Protein AF-A0A099TXQ4-F1 (afdb_monomer)

Sequence (194 aa):
MLIFSNLGICKYFVEITHYEDSKSIMADSYALICIDNCEKLESYFLLGLELKKQEIEYAVLLGREANFAINEFNSTSKYPHYTHKNYPSVQNLPTNQMSYLPLNLIILLFSQLGASFCLIDKRNFSLLPFAQSLVNHYLLDIKILALVESYKDIQNCGFWRPIVSDFCQDLQHVVIGIDGIVEKNLLKYKNPCS

Structure (mmCIF, N/CA/C/O backbone):
data_AF-A0A099TXQ4-F1
#
_entry.id   AF-A0A099TXQ4-F1
#
loop_
_atom_site.group_PDB
_atom_site.id
_atom_site.type_symbol
_atom_site.label_atom_id
_atom_site.label_alt_id
_atom_site.label_comp_id
_atom_site.label_asym_id
_atom_site.label_entity_id
_atom_site.label_seq_id
_atom_site.pdbx_PDB_ins_code
_atom_site.Cartn_x
_atom_site.Cartn_y
_atom_site.Cartn_z
_atom_site.occupancy
_atom_site.B_iso_or_equiv
_atom_site.auth_seq_id
_atom_site.auth_comp_id
_atom_site.auth_asym_id
_atom_site.auth_atom_id
_atom_site.pdbx_PDB_model_num
ATOM 1 N N . MET A 1 1 ? -0.991 -13.402 -15.483 1.00 24.41 1 MET A N 1
ATOM 2 C CA . MET A 1 1 ? -2.415 -13.784 -15.385 1.00 24.41 1 MET A CA 1
ATOM 3 C C . MET A 1 1 ? -3.133 -12.623 -14.720 1.00 24.41 1 MET A C 1
ATOM 5 O O . MET A 1 1 ? -2.840 -12.352 -13.569 1.00 24.41 1 MET A O 1
ATOM 9 N N . LEU A 1 2 ? -3.956 -11.876 -15.460 1.00 22.59 2 LEU A N 1
ATOM 10 C CA . LEU A 1 2 ? -4.740 -10.759 -14.920 1.00 22.59 2 LEU A CA 1
ATOM 11 C C . LEU A 1 2 ? -6.078 -11.320 -14.441 1.00 22.59 2 LEU A C 1
ATOM 13 O O . LEU A 1 2 ? -6.910 -11.700 -15.262 1.00 22.59 2 LEU A O 1
ATOM 17 N N . ILE A 1 3 ? -6.257 -11.430 -13.127 1.00 24.94 3 ILE A N 1
ATOM 18 C CA . ILE A 1 3 ? -7.535 -11.827 -12.536 1.00 24.94 3 ILE A CA 1
ATOM 19 C C . ILE A 1 3 ? -8.320 -10.549 -12.256 1.00 24.94 3 ILE A C 1
ATOM 21 O O . ILE A 1 3 ? -8.010 -9.815 -11.322 1.00 24.94 3 ILE A O 1
ATOM 25 N N . PHE A 1 4 ? -9.345 -10.290 -13.064 1.00 29.53 4 PHE A N 1
ATOM 26 C CA . PHE A 1 4 ? -10.410 -9.368 -12.686 1.00 29.53 4 PHE A CA 1
ATOM 27 C C . PHE A 1 4 ? -11.363 -10.123 -11.762 1.00 29.53 4 PHE A C 1
ATOM 29 O O . PHE A 1 4 ? -12.092 -11.007 -12.205 1.00 29.53 4 PHE A O 1
ATOM 36 N N . SER A 1 5 ? -11.347 -9.792 -10.476 1.00 27.20 5 SER A N 1
ATOM 37 C CA . SER A 1 5 ? -12.396 -10.198 -9.544 1.00 27.20 5 SER A CA 1
ATOM 38 C C . SER A 1 5 ? -13.227 -8.969 -9.212 1.00 27.20 5 SER A C 1
ATOM 40 O O . SER A 1 5 ? -12.807 -8.132 -8.419 1.00 27.20 5 SER A O 1
ATOM 42 N N . ASN A 1 6 ? -14.417 -8.872 -9.793 1.00 37.31 6 ASN A N 1
ATOM 43 C CA . ASN A 1 6 ? -15.496 -8.091 -9.209 1.00 37.31 6 ASN A CA 1
ATOM 44 C C . ASN A 1 6 ? -16.770 -8.925 -9.296 1.00 37.31 6 ASN A C 1
ATOM 46 O O . ASN A 1 6 ? -17.023 -9.479 -10.360 1.00 37.31 6 ASN A O 1
ATOM 50 N N . LEU A 1 7 ? -17.516 -9.017 -8.191 1.00 33.84 7 LEU A N 1
ATOM 51 C CA . LEU A 1 7 ? -18.954 -9.305 -8.110 1.00 33.84 7 LEU A CA 1
ATOM 52 C C . LEU A 1 7 ? -19.346 -9.318 -6.619 1.00 33.84 7 LEU A C 1
ATOM 54 O O . LEU A 1 7 ? -19.391 -10.369 -5.985 1.00 33.84 7 LEU A O 1
ATOM 58 N N . GLY A 1 8 ? -19.607 -8.141 -6.040 1.00 40.50 8 GLY A N 1
ATOM 59 C CA . GLY A 1 8 ? -20.426 -8.062 -4.822 1.00 40.50 8 GLY A CA 1
ATOM 60 C C . GLY A 1 8 ? -20.219 -6.835 -3.940 1.00 40.50 8 GLY A C 1
ATOM 61 O O . GLY A 1 8 ? -21.197 -6.254 -3.487 1.00 40.50 8 GLY A O 1
ATOM 62 N N . ILE A 1 9 ? -18.974 -6.420 -3.704 1.00 51.66 9 ILE A N 1
ATOM 63 C CA . ILE A 1 9 ? -18.650 -5.291 -2.822 1.00 51.66 9 ILE A CA 1
ATOM 64 C C . ILE A 1 9 ? -17.435 -4.586 -3.424 1.00 51.66 9 ILE A C 1
ATOM 66 O O . ILE A 1 9 ? -16.319 -5.098 -3.334 1.00 51.66 9 ILE A O 1
ATOM 70 N N . CYS A 1 10 ? -17.634 -3.444 -4.086 1.00 63.34 10 CYS A N 1
ATOM 71 C CA . CYS A 1 10 ? -16.512 -2.596 -4.484 1.00 63.34 10 CYS A CA 1
ATOM 72 C C . CYS A 1 10 ? -15.883 -2.059 -3.199 1.00 63.34 10 CYS A C 1
ATOM 74 O O . CYS A 1 10 ? -16.355 -1.051 -2.678 1.00 63.34 10 CYS A O 1
ATOM 76 N N . LYS A 1 11 ? -14.875 -2.751 -2.654 1.00 70.38 11 LYS A N 1
ATOM 77 C CA . LYS A 1 11 ? -14.166 -2.221 -1.497 1.00 70.38 11 LYS A CA 1
ATOM 78 C C . LYS A 1 11 ? -13.468 -0.926 -1.906 1.00 70.38 11 LYS A C 1
ATOM 80 O O . LYS A 1 11 ? -12.760 -0.893 -2.913 1.00 70.38 11 LYS A O 1
ATOM 85 N N . TYR A 1 12 ? -13.704 0.138 -1.148 1.00 81.75 12 TYR A N 1
ATOM 86 C CA . TYR A 1 12 ? -13.069 1.437 -1.367 1.00 81.75 12 TYR A CA 1
ATOM 87 C C . TYR A 1 12 ? -11.858 1.589 -0.453 1.00 81.75 12 TYR A C 1
ATOM 89 O O . TYR A 1 12 ? -11.762 0.938 0.585 1.00 81.75 12 TYR A O 1
ATOM 97 N N . PHE A 1 13 ? -10.955 2.488 -0.819 1.00 84.69 13 PHE A N 1
ATOM 98 C CA . PHE A 1 13 ? -9.850 2.894 0.040 1.00 84.69 13 PHE A CA 1
ATOM 99 C C . PHE A 1 13 ? -10.150 4.291 0.569 1.00 84.69 13 PHE A C 1
ATOM 101 O O . PHE A 1 13 ? -10.355 5.208 -0.224 1.00 84.69 13 PHE A O 1
ATOM 108 N N . VAL A 1 14 ? -10.205 4.458 1.887 1.00 85.38 14 VAL A N 1
ATOM 109 C CA . VAL A 1 14 ? -10.507 5.743 2.528 1.00 85.38 14 VAL A CA 1
ATOM 110 C C . VAL A 1 14 ? -9.240 6.277 3.168 1.00 85.38 14 VAL A C 1
ATOM 112 O O . VAL A 1 14 ? -8.681 5.637 4.056 1.00 85.38 14 VAL A O 1
ATOM 115 N N . GLU A 1 15 ? -8.779 7.438 2.712 1.00 88.62 15 GLU A N 1
ATOM 116 C CA . GLU A 1 15 ? -7.583 8.059 3.272 1.00 88.62 15 GLU A CA 1
ATOM 117 C C . GLU A 1 15 ? -7.778 8.430 4.743 1.00 88.62 15 GLU A C 1
ATOM 119 O O . GLU A 1 15 ? -8.772 9.057 5.118 1.00 88.62 15 GLU A O 1
ATOM 124 N N . ILE A 1 16 ? -6.789 8.073 5.560 1.00 88.75 16 ILE A N 1
ATOM 125 C CA . ILE A 1 16 ? -6.717 8.453 6.965 1.00 88.75 16 ILE A CA 1
ATOM 126 C C . ILE A 1 16 ? -5.368 9.088 7.285 1.00 88.75 16 ILE A C 1
ATOM 128 O O . ILE A 1 16 ? -4.322 8.676 6.780 1.00 88.75 16 ILE A O 1
ATOM 132 N N . THR A 1 17 ? -5.392 10.080 8.169 1.00 84.81 17 THR A N 1
ATOM 133 C CA . THR A 1 1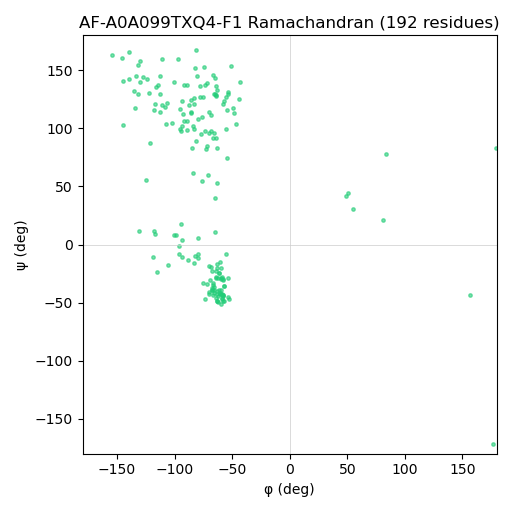7 ? -4.176 10.735 8.673 1.00 84.81 17 THR A CA 1
ATOM 134 C C . THR A 1 17 ? -3.988 10.493 10.163 1.00 84.81 17 THR A C 1
ATOM 136 O O . THR A 1 17 ? -2.865 10.545 10.665 1.00 84.81 17 THR A O 1
ATOM 139 N N . HIS A 1 18 ? -5.078 10.203 10.876 1.00 85.81 18 HIS A N 1
ATOM 140 C CA . HIS A 1 18 ? -5.083 9.875 12.292 1.00 85.81 18 HIS A CA 1
ATOM 141 C C . HIS A 1 18 ? -5.913 8.622 12.558 1.00 85.81 18 HIS A C 1
ATOM 143 O O . HIS A 1 18 ? -6.864 8.323 11.841 1.00 85.81 18 HIS A O 1
ATOM 149 N N . TYR A 1 19 ? -5.595 7.916 13.643 1.00 83.56 19 TYR A N 1
ATOM 150 C CA . TYR A 1 19 ? -6.346 6.726 14.046 1.00 83.56 19 TYR A CA 1
ATOM 151 C C . TYR A 1 19 ? -7.840 7.022 14.257 1.00 83.56 19 TYR A C 1
ATOM 153 O O . TYR A 1 19 ? -8.686 6.217 13.889 1.00 83.56 19 TYR A O 1
ATOM 161 N N . GLU A 1 20 ? -8.185 8.203 14.772 1.00 84.62 20 GLU A N 1
ATOM 162 C CA . GLU A 1 20 ? -9.576 8.624 14.984 1.00 84.62 20 GLU A CA 1
ATOM 163 C C . GLU A 1 20 ? -10.424 8.610 13.702 1.00 84.62 20 GLU A C 1
ATOM 165 O O . GLU A 1 20 ? -11.619 8.326 13.764 1.00 84.62 20 GLU A O 1
ATOM 170 N N . ASP A 1 21 ? -9.808 8.827 12.536 1.00 80.19 21 ASP A N 1
ATOM 171 C CA . ASP A 1 21 ? -10.501 8.777 11.245 1.00 80.19 21 ASP A CA 1
ATOM 172 C C . ASP A 1 21 ? -11.033 7.365 10.942 1.00 80.19 21 ASP A C 1
ATOM 174 O O . ASP A 1 21 ? -12.073 7.207 10.293 1.00 80.19 21 ASP A O 1
ATOM 178 N N . SER A 1 22 ? -10.366 6.333 11.476 1.00 79.44 22 SER A N 1
ATOM 179 C CA . SER A 1 22 ? -10.720 4.930 11.248 1.00 79.44 22 SER A CA 1
ATOM 180 C C . SER A 1 22 ? -12.057 4.522 11.868 1.00 79.44 22 SER A C 1
ATOM 182 O O . SER A 1 22 ? -12.718 3.621 11.361 1.00 79.44 22 SER A O 1
ATOM 184 N N . LYS A 1 23 ? -12.529 5.241 12.897 1.00 80.19 23 LYS A N 1
ATOM 185 C CA . LYS A 1 23 ? -13.817 4.965 13.561 1.00 80.19 23 LYS A CA 1
ATOM 186 C C . LYS A 1 23 ? -15.024 5.146 12.637 1.00 80.19 23 LYS A C 1
ATOM 188 O O . LYS A 1 23 ? -16.103 4.643 12.933 1.00 80.19 23 LYS A O 1
ATOM 193 N N . SER A 1 24 ? -14.849 5.889 11.545 1.00 74.12 24 SER A N 1
ATOM 194 C CA . SER A 1 24 ? -15.881 6.149 10.537 1.00 74.12 24 SER A CA 1
ATOM 195 C C . SER A 1 24 ? -15.819 5.206 9.329 1.00 74.12 24 SER A C 1
ATOM 197 O O . SER A 1 24 ? -16.649 5.317 8.425 1.00 74.12 24 SER A O 1
ATOM 199 N N . ILE A 1 25 ? -14.848 4.287 9.298 1.00 75.94 25 ILE A N 1
ATOM 200 C CA . ILE A 1 25 ? -14.642 3.372 8.176 1.00 75.94 25 ILE A CA 1
ATOM 201 C C . ILE A 1 25 ? -15.704 2.274 8.211 1.00 75.94 25 ILE A C 1
ATOM 203 O O . ILE A 1 25 ? -15.910 1.598 9.217 1.00 75.94 25 ILE A O 1
ATOM 207 N N . MET A 1 26 ? -16.394 2.107 7.085 1.00 74.00 26 MET A N 1
ATOM 208 C CA . MET A 1 26 ? -17.356 1.028 6.889 1.00 74.00 26 MET A CA 1
ATOM 209 C C . MET A 1 26 ? -16.639 -0.311 6.677 1.00 74.00 26 MET A C 1
ATOM 211 O O . MET A 1 26 ? -15.530 -0.355 6.153 1.00 74.00 26 MET A O 1
ATOM 215 N N . ALA A 1 27 ? -17.292 -1.419 7.036 1.00 72.44 27 ALA A N 1
ATOM 216 C CA . ALA A 1 27 ? -16.727 -2.772 6.929 1.00 72.44 27 ALA A CA 1
ATOM 217 C C . ALA A 1 27 ? -16.357 -3.197 5.488 1.00 72.44 27 ALA A C 1
ATOM 219 O O . ALA A 1 27 ? -15.645 -4.177 5.281 1.00 72.44 27 ALA A O 1
ATOM 220 N N . ASP A 1 28 ? -16.845 -2.474 4.483 1.00 77.62 28 ASP A N 1
ATOM 221 C CA . ASP A 1 28 ? -16.538 -2.659 3.068 1.00 77.62 28 ASP A CA 1
ATOM 222 C C . ASP A 1 28 ? -15.395 -1.757 2.573 1.00 77.62 28 ASP A C 1
ATOM 224 O O . ASP A 1 28 ? -15.256 -1.537 1.374 1.00 77.62 28 ASP A O 1
ATOM 228 N N . SER A 1 29 ? -14.580 -1.199 3.464 1.00 81.00 29 SER A N 1
ATOM 229 C CA . SER A 1 29 ? -13.541 -0.240 3.099 1.00 81.00 29 SER A CA 1
ATOM 230 C C . SER A 1 29 ? -12.209 -0.572 3.766 1.00 81.00 29 SER A C 1
ATOM 232 O O . SER A 1 29 ? -12.167 -1.033 4.902 1.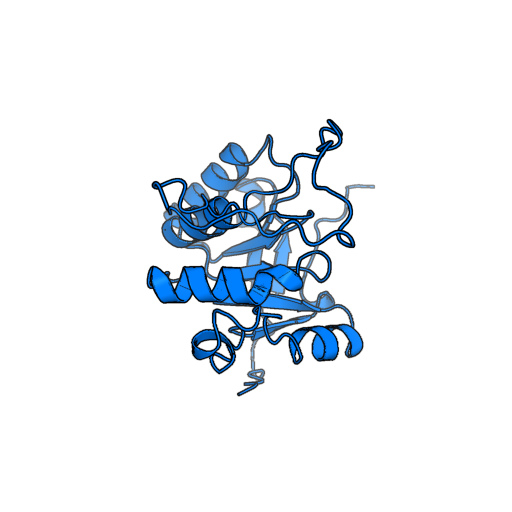00 81.00 29 SER A O 1
ATOM 234 N N . TYR A 1 30 ? -11.112 -0.307 3.058 1.00 87.69 30 TYR A N 1
ATOM 235 C CA . TYR A 1 30 ? -9.767 -0.315 3.625 1.00 87.69 30 TYR A CA 1
ATOM 236 C C . TYR A 1 30 ? -9.416 1.087 4.111 1.00 87.69 30 TYR A C 1
ATOM 238 O O . TYR A 1 30 ? -9.623 2.070 3.391 1.00 87.69 30 TYR A O 1
ATOM 246 N N . ALA A 1 31 ? -8.806 1.179 5.288 1.00 91.44 31 ALA A N 1
ATOM 247 C CA . ALA A 1 31 ? -8.066 2.377 5.654 1.00 91.44 31 ALA A CA 1
ATOM 248 C C . ALA A 1 31 ? -6.875 2.554 4.698 1.00 91.44 31 ALA A C 1
ATOM 250 O O . ALA A 1 31 ? -6.173 1.594 4.386 1.00 91.44 31 ALA A O 1
ATOM 251 N N . LEU A 1 32 ? -6.632 3.771 4.225 1.00 93.69 32 LEU A N 1
ATOM 252 C CA . LEU A 1 32 ? -5.532 4.084 3.322 1.00 93.69 32 LEU A CA 1
ATOM 253 C C . LEU A 1 32 ? -4.586 5.077 3.986 1.00 93.69 32 LEU A C 1
ATOM 255 O O . LEU A 1 32 ? -4.949 6.226 4.227 1.00 93.69 32 LEU A O 1
ATOM 259 N N . ILE A 1 33 ? -3.355 4.645 4.238 1.00 95.31 33 ILE A N 1
ATOM 260 C CA . ILE A 1 33 ? -2.287 5.530 4.702 1.00 95.31 33 ILE A CA 1
ATOM 261 C C . ILE A 1 33 ? -1.526 6.035 3.475 1.00 95.31 33 ILE A C 1
ATOM 263 O O . ILE A 1 33 ? -0.838 5.264 2.801 1.00 95.31 33 ILE A O 1
ATOM 267 N N . CYS A 1 34 ? -1.636 7.329 3.180 1.00 94.75 34 CYS A N 1
ATOM 268 C CA . CYS A 1 34 ? -0.845 7.972 2.135 1.00 94.75 34 CYS A CA 1
ATOM 269 C C . CYS A 1 34 ? 0.512 8.411 2.701 1.00 94.75 34 CYS A C 1
ATOM 271 O O . CYS A 1 34 ? 0.591 9.293 3.556 1.00 94.75 34 CYS A O 1
ATOM 273 N N . ILE A 1 35 ? 1.589 7.782 2.233 1.00 92.88 35 ILE A N 1
ATOM 274 C CA . ILE A 1 35 ? 2.955 8.104 2.641 1.00 92.88 35 ILE A CA 1
ATOM 275 C C . ILE A 1 35 ? 3.514 9.103 1.634 1.00 92.88 35 ILE A C 1
ATOM 277 O O . ILE A 1 35 ? 3.904 8.723 0.534 1.00 92.88 35 ILE A O 1
ATOM 281 N N . ASP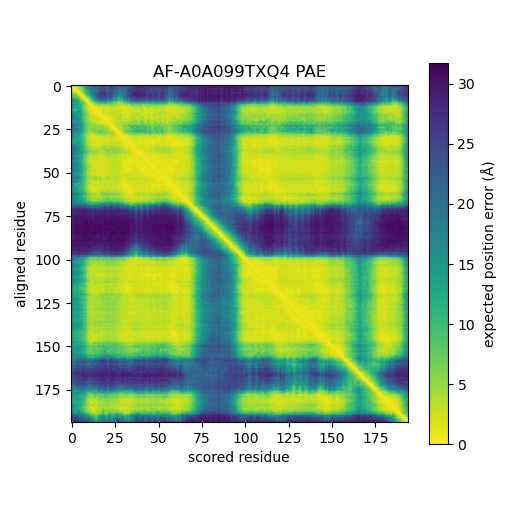 A 1 36 ? 3.561 10.380 1.992 1.00 91.06 36 ASP A N 1
ATOM 282 C CA . ASP A 1 36 ? 4.039 11.461 1.120 1.00 91.06 36 ASP A CA 1
ATOM 283 C C . ASP A 1 36 ? 5.263 12.205 1.686 1.00 91.06 36 ASP A C 1
ATOM 285 O O . ASP A 1 36 ? 5.935 12.952 0.968 1.00 91.06 36 ASP A O 1
ATOM 289 N N . ASN A 1 37 ? 5.604 11.961 2.956 1.00 88.31 37 ASN A N 1
ATOM 290 C CA . ASN A 1 37 ? 6.672 12.658 3.662 1.00 88.31 37 ASN A CA 1
ATOM 291 C C . ASN A 1 37 ? 7.592 11.705 4.449 1.00 88.31 37 ASN A C 1
ATOM 293 O O . ASN A 1 37 ? 7.179 11.080 5.424 1.00 88.31 37 ASN A O 1
ATOM 297 N N . CYS A 1 38 ? 8.876 11.670 4.074 1.00 86.06 38 CYS A N 1
ATOM 298 C CA . CYS A 1 38 ? 9.914 10.895 4.760 1.00 86.06 38 CYS A CA 1
ATOM 299 C C . CYS A 1 38 ? 10.071 11.243 6.247 1.00 86.06 38 CYS A C 1
ATOM 301 O O . CYS A 1 38 ? 10.333 10.362 7.060 1.00 86.06 38 CYS A O 1
ATOM 303 N N . GLU A 1 39 ? 9.906 12.511 6.621 1.00 88.31 39 GLU A N 1
ATOM 304 C CA . GLU A 1 39 ? 10.083 12.971 8.006 1.00 88.31 39 GLU A CA 1
ATOM 305 C C . GLU A 1 39 ? 8.965 12.469 8.929 1.00 88.31 39 GLU A C 1
ATOM 307 O O . GLU A 1 39 ? 9.130 12.428 10.143 1.00 88.31 39 GLU A O 1
ATOM 312 N N . LYS A 1 40 ? 7.831 12.046 8.354 1.00 89.69 40 LYS A N 1
ATOM 313 C CA . LYS A 1 40 ? 6.669 11.518 9.079 1.00 89.69 40 LYS A CA 1
ATOM 314 C C . LYS A 1 40 ? 6.590 9.990 9.070 1.00 89.69 40 LYS A C 1
ATOM 316 O O . LYS A 1 40 ? 5.591 9.442 9.530 1.00 89.69 40 LYS A O 1
ATOM 321 N N . LEU A 1 41 ? 7.616 9.290 8.573 1.00 90.88 41 LEU A N 1
ATOM 322 C CA . LEU A 1 41 ? 7.608 7.824 8.463 1.00 90.88 41 LEU A CA 1
ATOM 323 C C . LEU A 1 41 ? 7.277 7.133 9.782 1.00 90.88 41 LEU A C 1
ATOM 325 O O . LEU A 1 41 ? 6.413 6.261 9.806 1.00 90.88 41 LEU A O 1
ATOM 329 N N . GLU A 1 42 ? 7.890 7.570 10.882 1.00 93.12 42 GLU A N 1
ATOM 330 C CA . GLU A 1 42 ? 7.590 7.031 12.209 1.00 93.12 42 GLU A CA 1
ATOM 331 C C . GLU A 1 42 ? 6.109 7.194 12.571 1.00 93.12 42 GLU A C 1
ATOM 333 O O . GLU A 1 42 ? 5.475 6.244 13.023 1.00 93.12 42 GLU A O 1
ATOM 338 N N . SER A 1 43 ? 5.517 8.360 12.297 1.00 93.12 43 SER A N 1
ATOM 339 C CA . SER A 1 43 ? 4.092 8.600 12.541 1.00 93.12 43 SER A CA 1
ATOM 340 C C . SER A 1 43 ? 3.194 7.688 11.701 1.00 93.12 43 SER A C 1
ATOM 342 O O . SER A 1 43 ? 2.205 7.172 12.220 1.00 93.12 43 SER A O 1
ATOM 344 N N . TYR A 1 44 ? 3.540 7.436 10.434 1.00 95.44 44 TYR A N 1
ATOM 345 C CA . TYR A 1 44 ? 2.792 6.489 9.599 1.00 95.44 44 TYR A CA 1
ATOM 346 C C . TYR A 1 44 ? 2.914 5.049 10.113 1.00 95.44 44 TYR A C 1
ATOM 348 O O . TYR A 1 44 ? 1.923 4.320 10.118 1.00 95.44 44 TYR A O 1
ATOM 356 N N . PHE A 1 45 ? 4.095 4.633 10.582 1.00 96.06 45 PHE A N 1
ATOM 357 C CA . PHE A 1 45 ? 4.278 3.306 11.178 1.00 96.06 45 PHE A CA 1
ATOM 358 C C . PHE A 1 45 ? 3.496 3.154 12.484 1.00 96.06 45 PHE A C 1
ATOM 360 O O . PHE A 1 45 ? 2.857 2.126 12.693 1.00 96.06 45 PHE A O 1
ATOM 367 N N . LEU A 1 46 ? 3.484 4.179 13.340 1.00 96.06 46 LEU A N 1
ATOM 368 C CA . LEU A 1 46 ? 2.669 4.186 14.556 1.00 96.06 46 LEU A CA 1
ATOM 369 C C . LEU A 1 46 ? 1.173 4.091 14.236 1.00 96.06 46 LEU A C 1
ATOM 371 O O . LEU A 1 46 ? 0.452 3.364 14.917 1.00 96.06 46 LEU A O 1
ATOM 375 N N . LEU A 1 47 ? 0.717 4.763 13.175 1.00 95.19 47 LEU A N 1
ATOM 376 C CA . LEU A 1 47 ? -0.657 4.634 12.695 1.00 95.19 47 LEU A CA 1
ATOM 377 C C . LEU A 1 47 ? -0.958 3.202 12.230 1.00 95.19 47 LEU A C 1
ATOM 379 O O . LEU A 1 47 ? -1.942 2.621 12.676 1.00 95.19 47 LEU A O 1
ATOM 383 N N . GLY A 1 48 ? -0.094 2.605 11.402 1.00 95.50 48 GLY A N 1
ATOM 384 C CA . GLY A 1 48 ? -0.247 1.214 10.957 1.00 95.50 48 GLY A CA 1
ATOM 385 C C . GLY A 1 48 ? -0.252 0.212 12.115 1.00 95.50 48 GLY A C 1
ATOM 386 O O . GLY A 1 48 ? -1.060 -0.715 12.137 1.00 95.50 48 GLY A O 1
ATOM 387 N N . LEU A 1 49 ? 0.595 0.433 13.125 1.00 96.19 49 LEU A N 1
ATOM 388 C CA . LEU A 1 49 ? 0.614 -0.369 14.346 1.00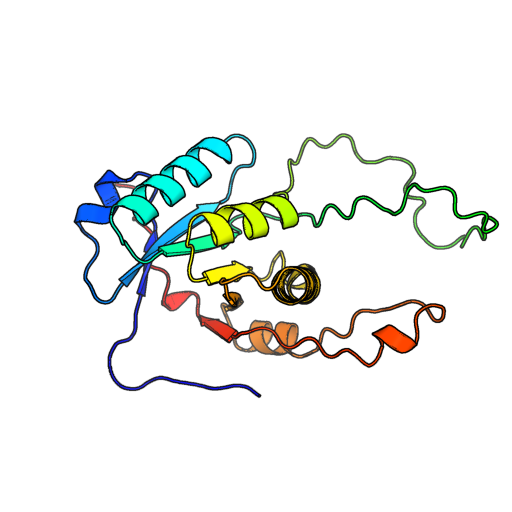 96.19 49 LEU A CA 1
ATOM 389 C C . LEU A 1 49 ? -0.721 -0.296 15.096 1.00 96.19 49 LEU A C 1
ATOM 391 O O . LEU A 1 49 ? -1.198 -1.321 15.580 1.00 96.19 49 LEU A O 1
ATOM 395 N N . GLU A 1 50 ? -1.318 0.890 15.209 1.00 94.56 50 GLU A N 1
ATOM 396 C CA . GLU A 1 50 ? -2.591 1.051 15.910 1.00 94.56 50 GLU A CA 1
ATOM 397 C C . GLU A 1 50 ? -3.751 0.409 15.141 1.00 94.56 50 GLU A C 1
ATOM 399 O O . GLU A 1 50 ? -4.548 -0.305 15.742 1.00 94.56 50 GLU A O 1
ATOM 404 N N . LEU A 1 51 ? -3.792 0.548 13.811 1.00 92.19 51 LEU A N 1
ATOM 405 C CA . LEU A 1 51 ? -4.778 -0.148 12.973 1.00 92.19 51 LEU A CA 1
ATOM 406 C C . LEU A 1 51 ? -4.678 -1.669 13.130 1.00 92.19 51 LEU A C 1
ATOM 408 O O . LEU A 1 51 ? -5.697 -2.336 13.299 1.00 92.19 51 LEU A O 1
ATOM 412 N N . LYS A 1 52 ? -3.452 -2.210 13.165 1.00 94.31 52 LYS A N 1
ATOM 413 C CA . LYS A 1 52 ? -3.208 -3.641 13.386 1.00 94.31 52 LYS A CA 1
ATOM 414 C C . LYS A 1 52 ? -3.769 -4.129 14.717 1.00 94.31 52 LYS A C 1
ATOM 416 O O . LYS A 1 52 ? -4.402 -5.178 14.757 1.00 94.31 52 LYS A O 1
ATOM 421 N N . LYS A 1 53 ? -3.526 -3.396 15.812 1.00 93.12 53 LYS A N 1
ATOM 422 C CA . LYS A 1 53 ? -4.018 -3.774 17.152 1.00 93.12 53 LYS A CA 1
ATOM 423 C C . LYS A 1 53 ? -5.540 -3.881 17.209 1.00 93.12 53 LYS A C 1
ATOM 425 O O . LYS A 1 53 ? -6.056 -4.633 18.025 1.00 93.12 53 LYS A O 1
ATOM 430 N N . GLN A 1 54 ? -6.223 -3.104 16.378 1.00 88.75 54 GLN A N 1
ATOM 431 C CA . GLN A 1 54 ? -7.679 -3.002 16.328 1.00 88.75 54 GLN A CA 1
ATOM 432 C C . GLN A 1 54 ? -8.274 -3.866 15.208 1.00 88.75 54 GLN A C 1
ATOM 434 O O . GLN A 1 54 ? -9.463 -3.760 14.928 1.00 88.75 54 GLN A O 1
ATOM 439 N N . GLU A 1 55 ? -7.443 -4.692 14.558 1.00 89.62 55 GLU A N 1
ATOM 440 C CA . GLU A 1 55 ? -7.820 -5.579 13.451 1.00 89.62 55 GLU A CA 1
ATOM 441 C C . GLU A 1 55 ? -8.493 -4.841 12.278 1.00 89.62 55 GLU A C 1
ATOM 443 O O . GLU A 1 55 ? -9.317 -5.397 11.553 1.00 89.62 55 GLU A O 1
ATOM 448 N N . ILE A 1 56 ? -8.129 -3.572 12.069 1.00 87.50 56 ILE A N 1
ATOM 449 C CA . ILE A 1 56 ? -8.644 -2.765 10.963 1.00 87.50 56 ILE A CA 1
ATOM 450 C C . ILE A 1 56 ? -7.826 -3.077 9.713 1.00 87.50 56 ILE A C 1
ATOM 452 O O . ILE A 1 56 ? -6.615 -2.859 9.680 1.00 87.50 56 ILE A O 1
ATOM 456 N N . GLU A 1 57 ? -8.496 -3.548 8.662 1.00 90.62 57 GLU A N 1
ATOM 457 C CA . GLU A 1 57 ? -7.864 -3.783 7.368 1.00 90.62 57 GLU A CA 1
ATOM 458 C C . GLU A 1 57 ? -7.387 -2.465 6.737 1.00 90.62 57 GLU A C 1
ATOM 460 O O . GLU A 1 57 ? -8.150 -1.501 6.594 1.00 90.62 57 GLU A O 1
ATOM 465 N N . TYR A 1 58 ? -6.124 -2.422 6.309 1.00 93.56 58 TYR A N 1
ATOM 466 C CA . TYR A 1 58 ? -5.552 -1.209 5.736 1.00 93.56 58 TYR A CA 1
ATOM 467 C C . TYR A 1 58 ? -4.538 -1.469 4.622 1.00 93.56 58 TYR A C 1
ATOM 469 O O . TYR A 1 58 ? -3.976 -2.555 4.471 1.00 93.56 58 TYR A O 1
ATOM 477 N N . ALA A 1 59 ? -4.319 -0.428 3.830 1.00 95.06 59 ALA A N 1
ATOM 478 C CA . ALA A 1 59 ? -3.385 -0.377 2.725 1.00 95.06 59 ALA A CA 1
ATOM 479 C C . ALA A 1 59 ? -2.496 0.864 2.834 1.00 95.06 59 ALA A C 1
ATOM 481 O O . ALA A 1 59 ? -2.864 1.868 3.450 1.00 95.06 59 ALA A O 1
ATOM 482 N N . VAL A 1 60 ? -1.335 0.807 2.191 1.00 96.31 60 VAL A N 1
ATOM 483 C CA . VAL A 1 60 ? -0.414 1.941 2.097 1.00 96.31 60 VAL A CA 1
ATOM 484 C C . VAL A 1 60 ? -0.286 2.401 0.656 1.00 96.31 60 VAL A C 1
ATOM 486 O O . VAL A 1 60 ? -0.181 1.580 -0.249 1.00 96.31 60 VAL A O 1
ATOM 489 N N . LEU A 1 61 ? -0.292 3.713 0.437 1.00 95.00 61 LEU A N 1
ATOM 490 C CA . LEU A 1 61 ? -0.046 4.333 -0.861 1.00 95.00 61 LEU A CA 1
ATOM 491 C C . LEU A 1 61 ? 1.273 5.097 -0.815 1.00 95.00 61 LEU A C 1
ATOM 493 O O . LEU A 1 61 ? 1.473 5.946 0.053 1.00 95.00 61 LEU A O 1
ATOM 497 N N . LEU A 1 62 ? 2.146 4.850 -1.790 1.00 92.56 62 LEU A N 1
ATOM 498 C CA . LEU A 1 62 ? 3.303 5.707 -2.033 1.00 92.56 62 LEU A CA 1
ATOM 499 C C . LEU A 1 62 ? 2.825 7.016 -2.673 1.00 92.56 62 LEU A C 1
ATOM 501 O O . LEU A 1 62 ? 2.575 7.093 -3.871 1.00 92.56 62 LEU A O 1
ATOM 505 N N . GLY A 1 63 ? 2.662 8.049 -1.852 1.00 85.88 63 GLY A N 1
ATOM 506 C CA . GLY A 1 63 ? 2.184 9.374 -2.246 1.00 85.88 63 GLY A CA 1
ATOM 507 C C . GLY A 1 63 ? 3.255 10.260 -2.886 1.00 85.88 63 GLY A C 1
ATOM 508 O O . GLY A 1 63 ? 2.925 11.310 -3.447 1.00 85.88 63 GLY A O 1
ATOM 509 N N . ARG A 1 64 ? 4.522 9.835 -2.870 1.00 89.19 64 ARG A N 1
ATOM 510 C CA . ARG A 1 64 ? 5.677 10.563 -3.413 1.00 89.19 64 ARG A CA 1
ATOM 511 C C . ARG A 1 64 ? 6.640 9.618 -4.137 1.00 89.19 64 ARG A C 1
ATOM 513 O O . ARG A 1 64 ? 6.546 8.401 -4.004 1.00 89.19 64 ARG A O 1
ATOM 520 N N . GLU A 1 65 ? 7.556 10.187 -4.916 1.00 89.44 65 GLU A N 1
ATOM 521 C CA . GLU A 1 65 ? 8.676 9.450 -5.505 1.00 89.44 65 GLU A CA 1
ATOM 522 C C . GLU A 1 65 ? 9.467 8.700 -4.427 1.00 89.44 65 GLU A C 1
ATOM 524 O O . GLU A 1 65 ? 9.832 9.244 -3.377 1.00 89.44 65 GLU A O 1
ATOM 529 N N . ALA A 1 66 ? 9.714 7.429 -4.706 1.00 88.44 66 ALA A N 1
ATOM 530 C CA . ALA A 1 66 ? 10.432 6.512 -3.853 1.00 88.44 66 ALA A CA 1
ATOM 531 C C . ALA A 1 66 ? 11.779 6.152 -4.478 1.00 88.44 66 ALA A C 1
ATOM 533 O O . ALA A 1 66 ? 12.001 6.284 -5.680 1.00 88.44 66 ALA A O 1
ATOM 534 N N . ASN A 1 67 ? 12.683 5.670 -3.639 1.00 85.88 67 ASN A N 1
ATOM 535 C CA . ASN A 1 67 ? 13.923 5.055 -4.062 1.00 85.88 67 ASN A CA 1
ATOM 536 C C . ASN A 1 67 ? 14.007 3.654 -3.456 1.00 85.88 67 ASN A C 1
ATOM 538 O O . ASN A 1 67 ? 13.608 3.422 -2.312 1.00 85.88 67 ASN A O 1
ATOM 542 N N . PHE A 1 68 ? 14.544 2.716 -4.224 1.00 75.81 68 PHE A N 1
ATOM 543 C CA . PHE A 1 68 ? 14.868 1.391 -3.735 1.00 75.81 68 PHE A CA 1
ATOM 544 C C . PHE A 1 68 ? 16.337 1.389 -3.316 1.00 75.81 68 PHE A C 1
ATOM 546 O O . PHE A 1 68 ? 17.237 1.271 -4.145 1.00 75.81 68 PHE A O 1
ATOM 553 N N . ALA A 1 69 ? 16.582 1.559 -2.014 1.00 65.06 69 ALA A N 1
ATOM 554 C CA . ALA A 1 69 ? 17.920 1.454 -1.452 1.00 65.06 69 ALA A CA 1
ATOM 555 C C . ALA A 1 69 ? 18.353 -0.017 -1.459 1.00 65.06 69 ALA A C 1
ATOM 557 O O . ALA A 1 69 ? 18.195 -0.744 -0.478 1.00 65.06 69 ALA A O 1
ATOM 558 N N . ILE A 1 70 ? 18.897 -0.464 -2.588 1.00 55.41 70 ILE A N 1
ATOM 559 C CA . ILE A 1 70 ? 19.793 -1.611 -2.586 1.00 55.41 70 ILE A CA 1
ATOM 560 C C . ILE A 1 70 ? 21.026 -1.084 -1.869 1.00 55.41 70 ILE A C 1
ATOM 562 O O . ILE A 1 70 ? 21.718 -0.212 -2.393 1.00 55.41 70 ILE A O 1
ATOM 566 N N . ASN A 1 71 ? 21.296 -1.576 -0.659 1.00 44.47 71 ASN A N 1
ATOM 567 C CA . ASN A 1 71 ? 22.688 -1.649 -0.250 1.00 44.47 71 ASN A CA 1
ATOM 568 C C . ASN A 1 71 ? 23.334 -2.467 -1.359 1.00 44.47 71 ASN A C 1
ATOM 570 O O . ASN A 1 71 ? 23.148 -3.685 -1.404 1.00 44.47 71 ASN A O 1
ATOM 574 N N . GLU A 1 72 ? 23.991 -1.794 -2.310 1.00 38.12 72 GLU A N 1
ATOM 575 C CA . GLU A 1 72 ? 24.905 -2.467 -3.210 1.00 38.12 72 GLU A CA 1
ATOM 576 C C . GLU A 1 72 ? 25.705 -3.421 -2.337 1.00 38.12 72 GLU A C 1
ATOM 578 O O . GLU A 1 72 ? 26.058 -3.097 -1.196 1.00 38.12 72 GLU A O 1
ATOM 583 N N . PHE A 1 73 ? 25.947 -4.614 -2.855 1.00 33.12 73 PHE A N 1
ATOM 584 C CA . PHE A 1 73 ? 27.018 -5.469 -2.394 1.00 33.12 73 PHE A CA 1
ATOM 585 C C . PHE A 1 73 ? 28.343 -4.673 -2.454 1.00 33.12 73 PHE A C 1
ATOM 587 O O . PHE A 1 73 ? 29.212 -4.924 -3.280 1.00 33.12 73 PHE A O 1
ATOM 594 N N . ASN A 1 74 ? 28.543 -3.736 -1.527 1.00 31.70 74 ASN A N 1
ATOM 595 C CA . ASN A 1 74 ? 29.812 -3.162 -1.121 1.00 31.70 74 ASN A CA 1
ATOM 596 C C . ASN A 1 74 ? 30.500 -4.199 -0.232 1.00 31.70 74 ASN A C 1
ATOM 598 O O . ASN A 1 74 ? 30.866 -3.963 0.913 1.00 31.70 74 ASN A O 1
ATOM 602 N N . SER A 1 75 ? 30.642 -5.398 -0.781 1.00 32.25 75 SER A N 1
ATOM 603 C CA . SER A 1 75 ? 31.600 -6.391 -0.343 1.00 32.25 75 SER A CA 1
ATOM 604 C C . SER A 1 75 ? 32.472 -6.689 -1.552 1.00 32.25 75 SER A C 1
ATOM 606 O O . SER A 1 75 ? 32.206 -7.584 -2.342 1.00 32.25 75 SER A O 1
ATOM 608 N N . THR A 1 76 ? 33.533 -5.894 -1.707 1.00 38.41 76 THR A N 1
ATOM 609 C CA . THR A 1 76 ? 34.809 -6.383 -2.258 1.00 38.41 76 THR A CA 1
ATOM 610 C C . THR A 1 76 ? 34.735 -7.196 -3.559 1.00 38.41 76 THR A C 1
ATOM 612 O O . THR A 1 76 ? 35.454 -8.186 -3.700 1.00 38.41 76 THR A O 1
ATOM 615 N N . SER A 1 77 ? 33.919 -6.800 -4.539 1.00 32.91 77 SER A N 1
ATOM 616 C CA . SER A 1 77 ? 33.994 -7.425 -5.860 1.00 32.91 77 SER A CA 1
ATOM 617 C C . SER A 1 77 ? 35.107 -6.753 -6.675 1.00 32.91 77 SER A C 1
ATOM 619 O O . SER A 1 77 ? 35.017 -5.622 -7.147 1.00 32.91 77 SER A O 1
ATOM 621 N N . LYS A 1 78 ? 36.242 -7.452 -6.755 1.00 35.47 78 LYS A N 1
ATOM 622 C CA . LYS A 1 78 ? 37.346 -7.168 -7.673 1.00 35.47 78 LYS A CA 1
ATOM 623 C C . LYS A 1 78 ? 36.853 -7.339 -9.115 1.00 35.47 78 LYS A C 1
ATOM 625 O O . LYS A 1 78 ? 37.083 -8.390 -9.701 1.00 35.47 78 LYS A O 1
ATOM 630 N N . TYR A 1 79 ? 36.213 -6.333 -9.700 1.00 34.28 79 TYR A N 1
ATOM 631 C CA . TYR A 1 79 ? 35.974 -6.306 -11.144 1.00 34.28 79 TYR A CA 1
ATOM 632 C C . TYR A 1 79 ? 36.367 -4.941 -11.717 1.00 34.28 79 TYR A C 1
ATOM 634 O O . TYR A 1 79 ? 36.024 -3.909 -11.140 1.00 34.28 79 TYR A O 1
ATOM 642 N N . PRO A 1 80 ? 37.183 -4.916 -12.787 1.00 31.64 80 PRO A N 1
ATOM 643 C CA . PRO A 1 80 ? 37.870 -3.713 -13.219 1.00 31.64 80 PRO A CA 1
ATOM 644 C C . PRO A 1 80 ? 36.886 -2.723 -13.837 1.00 31.64 80 PRO A C 1
ATOM 646 O O . PRO A 1 80 ? 36.007 -3.088 -14.615 1.00 31.64 80 PRO A O 1
ATOM 649 N N . HIS A 1 81 ? 37.088 -1.452 -13.499 1.00 38.00 81 HIS A N 1
ATOM 650 C CA . HIS A 1 81 ? 36.447 -0.295 -14.105 1.00 38.00 81 HIS A CA 1
ATOM 651 C C . HIS A 1 81 ? 36.457 -0.365 -15.639 1.00 38.00 81 HIS A C 1
ATOM 653 O O . HIS A 1 81 ? 37.457 -0.027 -16.273 1.00 38.00 81 HIS A O 1
ATOM 659 N N . TYR A 1 82 ? 35.313 -0.690 -16.241 1.00 32.91 82 TYR A N 1
ATOM 660 C CA . TYR A 1 82 ? 35.013 -0.263 -17.602 1.00 32.91 82 TYR A CA 1
ATOM 661 C C . TYR A 1 82 ? 34.179 1.009 -17.530 1.00 32.91 82 TYR A C 1
ATOM 663 O O . TYR A 1 82 ? 32.976 1.013 -17.277 1.00 32.91 82 TYR A O 1
ATOM 671 N N . THR A 1 83 ? 34.880 2.123 -17.713 1.00 35.59 83 THR A N 1
ATOM 672 C CA . THR A 1 83 ? 34.315 3.453 -17.903 1.00 35.59 83 THR A CA 1
ATOM 673 C C . THR A 1 83 ? 33.516 3.479 -19.209 1.00 35.59 83 THR A C 1
ATOM 675 O O . THR A 1 83 ? 34.045 3.756 -20.285 1.00 35.59 83 THR A O 1
ATOM 678 N N . HIS A 1 84 ? 32.214 3.193 -19.133 1.00 36.19 84 HIS A N 1
ATOM 679 C CA . HIS A 1 84 ? 31.287 3.477 -20.227 1.00 36.19 84 HIS A CA 1
ATOM 680 C C . HIS A 1 84 ? 31.133 4.997 -20.380 1.00 36.19 84 HIS A C 1
ATOM 682 O O . HIS A 1 84 ? 30.369 5.647 -19.672 1.00 36.19 84 HIS A O 1
ATOM 688 N N . LYS A 1 85 ? 31.881 5.558 -21.334 1.00 35.06 85 LYS A N 1
ATOM 689 C CA . LYS A 1 85 ? 32.005 6.993 -21.646 1.00 35.06 85 LYS A CA 1
ATOM 690 C C . LYS A 1 85 ? 30.740 7.713 -22.159 1.00 35.06 85 LYS A C 1
ATOM 692 O O . LYS A 1 85 ? 30.871 8.850 -22.581 1.00 35.06 85 LYS A O 1
ATOM 697 N N . ASN A 1 86 ? 29.543 7.123 -22.102 1.00 31.91 86 ASN A N 1
ATOM 698 C CA . ASN A 1 86 ? 28.302 7.771 -22.573 1.00 31.91 86 ASN A CA 1
ATOM 699 C C . ASN A 1 86 ? 27.125 7.713 -21.583 1.00 31.91 86 ASN A C 1
ATOM 701 O O . ASN A 1 86 ? 26.008 8.072 -21.946 1.00 31.91 86 ASN A O 1
ATOM 705 N N . TYR A 1 87 ? 27.356 7.314 -20.332 1.00 34.00 87 TYR A N 1
ATOM 706 C CA . TYR A 1 87 ? 26.430 7.660 -19.255 1.00 34.00 87 TYR A CA 1
ATOM 707 C C . TYR A 1 87 ? 26.874 9.001 -18.673 1.00 34.00 87 TYR A C 1
ATOM 709 O O . TYR A 1 87 ? 28.084 9.180 -18.496 1.00 34.00 87 TYR A O 1
ATOM 717 N N . PRO A 1 88 ? 25.963 9.948 -18.369 1.00 29.34 88 PRO A N 1
ATOM 718 C CA . PRO A 1 88 ? 26.339 11.055 -17.511 1.00 29.34 88 PRO A CA 1
ATOM 719 C C . PRO A 1 88 ? 26.900 10.418 -16.245 1.00 29.34 88 PRO A C 1
ATOM 721 O O . PRO A 1 88 ? 26.226 9.644 -15.565 1.00 29.34 88 PRO A O 1
ATOM 724 N N . SER A 1 89 ? 28.189 10.654 -16.018 1.00 32.84 89 SER A N 1
ATOM 725 C CA . SER A 1 89 ? 28.880 10.260 -14.808 1.00 32.84 89 SER A CA 1
ATOM 726 C C . SER A 1 89 ? 27.984 10.615 -13.633 1.00 32.84 89 SER A C 1
ATOM 728 O O . SER A 1 89 ? 27.598 11.777 -13.498 1.00 32.84 89 SER A O 1
ATOM 730 N N . VAL A 1 90 ? 27.679 9.640 -12.777 1.00 39.19 90 VAL A N 1
ATOM 731 C CA . VAL A 1 90 ? 27.120 9.879 -11.441 1.00 39.19 90 VAL A CA 1
ATOM 732 C C . VAL A 1 90 ? 28.239 10.480 -10.579 1.00 39.19 90 VAL A C 1
ATOM 734 O O 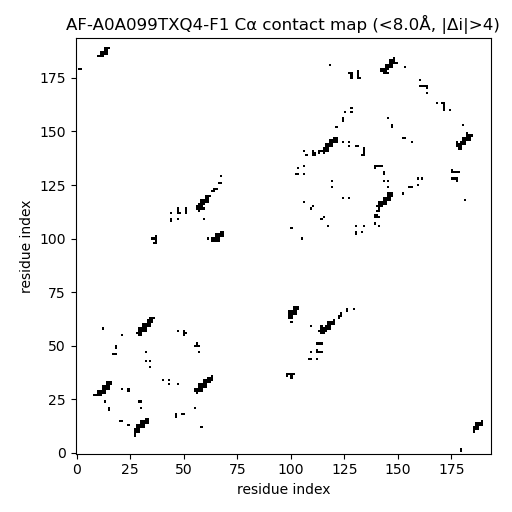. VAL A 1 90 ? 28.723 9.911 -9.611 1.00 39.19 90 VAL A O 1
ATOM 737 N N . GLN A 1 91 ? 28.743 11.623 -11.025 1.00 40.44 91 GLN A N 1
ATOM 738 C CA . GLN A 1 91 ? 29.558 12.558 -10.290 1.00 40.44 91 GLN A CA 1
ATOM 739 C C . GLN A 1 91 ? 28.717 13.820 -10.249 1.00 40.44 91 GLN A C 1
ATOM 741 O O . GLN A 1 91 ? 28.328 14.352 -11.289 1.00 40.44 91 GLN A O 1
ATOM 746 N N . ASN A 1 92 ? 28.427 14.227 -9.018 1.00 30.22 92 ASN A N 1
ATOM 747 C CA . ASN A 1 92 ? 27.384 15.155 -8.599 1.00 30.22 92 ASN A CA 1
ATOM 748 C C . ASN A 1 92 ? 26.029 14.453 -8.443 1.00 30.22 92 ASN A C 1
ATOM 750 O O . ASN A 1 92 ? 25.131 14.616 -9.265 1.00 30.22 92 ASN A O 1
ATOM 754 N N . LEU A 1 93 ? 25.854 13.737 -7.318 1.00 33.09 93 LEU A N 1
ATOM 755 C CA . LEU A 1 93 ? 24.551 13.797 -6.653 1.00 33.09 93 LEU A CA 1
ATOM 756 C C . LEU A 1 93 ? 24.231 15.292 -6.537 1.00 33.09 93 LEU A C 1
ATOM 758 O O . LEU A 1 93 ? 24.995 16.007 -5.878 1.00 33.09 93 LEU A O 1
ATOM 762 N N . PRO A 1 94 ? 23.156 15.794 -7.159 1.00 31.20 94 PRO A N 1
ATOM 763 C CA . PRO A 1 94 ? 22.643 17.076 -6.749 1.00 31.20 94 PRO A CA 1
ATOM 764 C C . PRO A 1 94 ? 22.317 16.904 -5.267 1.00 31.20 94 PRO A C 1
ATOM 766 O O . PRO A 1 94 ? 21.496 16.065 -4.899 1.00 31.20 94 PRO A O 1
ATOM 769 N N . THR A 1 95 ? 22.939 17.704 -4.413 1.00 34.16 95 THR A N 1
ATOM 770 C CA . THR A 1 95 ? 22.493 17.988 -3.046 1.00 34.16 95 THR A CA 1
ATOM 771 C C . THR A 1 95 ? 21.154 18.741 -3.064 1.00 34.16 95 THR A C 1
ATOM 773 O O . THR A 1 95 ? 20.925 19.654 -2.279 1.00 34.16 95 THR A O 1
ATOM 776 N N . ASN A 1 96 ? 20.239 18.366 -3.964 1.00 37.78 96 ASN A N 1
ATOM 777 C CA . ASN A 1 96 ? 18.839 18.701 -3.835 1.00 37.78 96 ASN A CA 1
ATOM 778 C C . ASN A 1 96 ? 18.284 17.761 -2.776 1.00 37.78 96 ASN A C 1
ATOM 780 O O . ASN A 1 96 ? 18.165 16.557 -2.992 1.00 37.78 96 ASN A O 1
ATOM 784 N N . GLN A 1 97 ? 17.969 18.336 -1.622 1.00 46.81 97 GLN A N 1
ATOM 785 C CA . GLN A 1 97 ? 17.290 17.723 -0.486 1.00 46.81 97 GLN A CA 1
ATOM 786 C C . GLN A 1 97 ? 15.853 17.282 -0.845 1.00 46.81 97 GLN A C 1
ATOM 788 O O . GLN A 1 97 ? 14.890 17.654 -0.182 1.00 46.81 97 GLN A O 1
ATOM 793 N N . MET A 1 98 ? 15.660 16.504 -1.912 1.00 51.94 98 MET A N 1
ATOM 794 C CA . MET A 1 98 ? 14.428 15.749 -2.105 1.00 51.94 98 MET A CA 1
ATOM 795 C C . MET A 1 98 ? 14.608 14.391 -1.443 1.00 51.94 98 MET A C 1
ATOM 797 O O . MET A 1 98 ? 15.231 13.482 -1.983 1.00 51.94 98 MET A O 1
ATOM 801 N N . SER A 1 99 ? 14.082 14.281 -0.225 1.00 71.75 99 SER A N 1
ATOM 802 C CA . SER A 1 99 ? 13.987 13.025 0.506 1.00 71.75 99 SER A CA 1
ATOM 803 C C . SER A 1 99 ? 13.018 12.085 -0.221 1.00 71.75 99 SER A C 1
ATOM 805 O O . SER A 1 99 ? 11.799 12.193 -0.082 1.00 71.75 99 SER A O 1
ATOM 807 N N . TYR A 1 100 ? 13.563 11.194 -1.053 1.00 82.12 100 TYR A N 1
ATOM 808 C CA . TYR A 1 100 ? 12.820 10.082 -1.649 1.00 82.12 100 TYR A CA 1
ATOM 809 C C . TYR A 1 100 ? 12.353 9.112 -0.565 1.00 82.12 100 TYR A C 1
ATOM 811 O O . TYR A 1 100 ? 13.091 8.836 0.383 1.00 82.12 100 TYR A O 1
ATOM 819 N N . LEU A 1 101 ? 11.159 8.545 -0.739 1.00 85.44 101 LEU A N 1
ATOM 820 C CA . LEU A 1 101 ? 10.635 7.527 0.171 1.00 85.44 101 LEU A CA 1
ATOM 821 C C . LEU A 1 101 ? 11.482 6.238 0.100 1.00 85.44 101 LEU A C 1
ATOM 823 O O . LEU A 1 101 ? 11.695 5.723 -0.998 1.00 85.44 101 LEU A O 1
ATOM 827 N N . PRO A 1 102 ? 11.945 5.672 1.230 1.00 90.00 102 PRO A N 1
ATOM 828 C CA . PRO A 1 102 ? 12.724 4.434 1.238 1.00 90.00 102 PRO A CA 1
ATOM 829 C C . PRO A 1 102 ? 11.808 3.217 1.033 1.00 90.00 102 PRO A C 1
ATOM 831 O O . PRO A 1 102 ? 11.223 2.690 1.981 1.00 90.00 102 PRO A O 1
ATOM 834 N N . LEU A 1 103 ? 11.670 2.761 -0.215 1.00 89.69 103 LEU A N 1
ATOM 835 C CA . LEU A 1 103 ? 10.697 1.733 -0.606 1.00 89.69 103 LEU A CA 1
ATOM 836 C C . LEU A 1 103 ? 10.872 0.411 0.156 1.00 89.69 103 LEU A C 1
ATOM 838 O O . LEU A 1 103 ? 9.895 -0.176 0.614 1.00 89.69 103 LEU A O 1
ATOM 842 N N . ASN A 1 104 ? 12.116 -0.049 0.297 1.00 88.44 104 ASN A N 1
ATOM 843 C CA . ASN A 1 104 ? 12.450 -1.283 1.009 1.00 88.44 104 ASN A CA 1
ATOM 844 C C . ASN A 1 104 ? 11.989 -1.238 2.472 1.00 88.44 104 ASN A C 1
ATOM 846 O O . ASN A 1 104 ? 11.366 -2.184 2.947 1.00 88.44 104 ASN A O 1
ATOM 850 N N . LEU A 1 105 ? 12.253 -0.124 3.160 1.00 91.44 105 LEU A N 1
ATOM 851 C CA . LEU A 1 105 ? 11.847 0.087 4.546 1.00 91.44 105 LEU A CA 1
ATOM 852 C C . LEU A 1 105 ? 10.321 0.103 4.679 1.00 91.44 105 LEU A C 1
ATOM 854 O O . LEU A 1 105 ? 9.778 -0.557 5.560 1.00 91.44 105 LEU A O 1
ATOM 858 N N . ILE A 1 106 ? 9.642 0.836 3.791 1.00 94.25 106 ILE A N 1
ATOM 859 C CA . ILE A 1 106 ? 8.182 0.957 3.791 1.00 94.25 106 ILE A CA 1
ATOM 860 C C . ILE A 1 106 ? 7.533 -0.417 3.627 1.00 94.25 106 ILE A C 1
ATOM 862 O O . ILE A 1 106 ? 6.693 -0.780 4.444 1.00 94.25 106 ILE A O 1
ATOM 866 N N . ILE A 1 107 ? 7.940 -1.200 2.622 1.00 94.50 107 ILE A N 1
ATOM 867 C CA . ILE A 1 107 ? 7.348 -2.522 2.373 1.00 94.50 107 ILE A CA 1
ATOM 868 C C . ILE A 1 107 ? 7.593 -3.461 3.558 1.00 94.50 107 ILE A C 1
ATOM 870 O O . ILE A 1 107 ? 6.640 -4.058 4.048 1.00 94.50 107 ILE A O 1
ATOM 874 N N . LEU A 1 108 ? 8.839 -3.563 4.041 1.00 94.00 108 LEU A N 1
ATOM 875 C CA . LEU A 1 108 ? 9.196 -4.481 5.131 1.00 94.00 108 LEU A CA 1
ATOM 876 C C . LEU A 1 108 ? 8.458 -4.160 6.431 1.00 94.00 108 LEU A C 1
ATOM 878 O O . LEU A 1 108 ? 7.969 -5.062 7.109 1.00 94.00 108 LEU A O 1
ATOM 882 N N . LEU A 1 109 ? 8.386 -2.880 6.799 1.00 95.81 109 LEU A N 1
ATOM 883 C CA . LEU A 1 109 ? 7.729 -2.492 8.040 1.00 95.81 109 LEU A CA 1
ATOM 884 C C . LEU A 1 109 ? 6.215 -2.612 7.923 1.00 95.81 109 LEU A C 1
ATOM 886 O O . LEU A 1 109 ? 5.595 -3.209 8.798 1.00 95.81 109 LEU A O 1
ATOM 890 N N . PHE A 1 110 ? 5.598 -2.121 6.848 1.00 97.31 110 PHE A N 1
ATOM 891 C CA . PHE A 1 110 ? 4.143 -2.207 6.733 1.00 97.31 110 PHE A CA 1
ATOM 892 C C . PHE A 1 110 ? 3.632 -3.632 6.536 1.00 97.31 110 PHE A C 1
ATOM 894 O O . PHE A 1 110 ? 2.570 -3.947 7.069 1.00 97.31 110 PHE A O 1
ATOM 901 N N . SER A 1 111 ? 4.394 -4.526 5.898 1.00 96.19 111 SER A N 1
ATOM 902 C CA . SER A 1 111 ? 4.031 -5.948 5.878 1.00 96.19 111 SER A CA 1
ATOM 903 C C . SER A 1 111 ? 4.033 -6.545 7.287 1.00 96.19 111 SER A C 1
ATOM 905 O O . SER A 1 111 ? 3.108 -7.255 7.668 1.00 96.19 111 SER A O 1
ATOM 907 N N . GLN A 1 112 ? 5.029 -6.214 8.116 1.00 95.56 112 GLN A N 1
ATOM 908 C CA . GLN A 1 112 ? 5.066 -6.659 9.515 1.00 95.56 112 GLN A CA 1
ATOM 909 C C . GLN A 1 112 ? 3.951 -6.034 10.357 1.00 95.56 112 GLN A C 1
ATOM 911 O O . GLN A 1 112 ? 3.419 -6.667 11.276 1.00 95.56 112 GLN A O 1
ATOM 916 N N . LEU A 1 113 ? 3.572 -4.799 10.042 1.00 96.56 113 LEU A N 1
ATOM 917 C CA . LEU A 1 113 ? 2.466 -4.095 10.674 1.00 96.56 113 LEU A CA 1
ATOM 918 C C . LEU A 1 113 ? 1.097 -4.520 10.115 1.00 96.56 113 LEU A C 1
ATOM 920 O O . LEU A 1 113 ? 0.090 -3.975 10.549 1.00 96.56 113 LEU A O 1
ATOM 924 N N . GLY A 1 114 ? 1.020 -5.519 9.232 1.00 94.81 114 GLY A N 1
ATOM 925 C CA . GLY A 1 114 ? -0.244 -6.111 8.788 1.00 94.81 114 GLY A CA 1
ATOM 926 C C . GLY A 1 114 ? -0.979 -5.330 7.698 1.00 94.81 114 GLY A C 1
ATOM 927 O O . GLY A 1 114 ? -2.186 -5.501 7.550 1.00 94.81 114 GLY A O 1
ATOM 928 N N . ALA A 1 115 ? -0.288 -4.474 6.942 1.00 96.25 115 ALA A N 1
ATOM 929 C CA . ALA A 1 115 ? -0.872 -3.863 5.753 1.00 96.25 115 ALA A CA 1
ATOM 930 C C . ALA A 1 115 ? -1.183 -4.945 4.710 1.00 96.25 115 ALA A C 1
ATOM 932 O O . ALA A 1 115 ? -0.306 -5.718 4.334 1.00 96.25 115 ALA A O 1
ATOM 933 N N . SER A 1 116 ? -2.412 -4.968 4.195 1.00 94.44 116 SER A N 1
ATOM 934 C CA . SER A 1 116 ? -2.833 -5.957 3.193 1.00 94.44 116 SER A CA 1
ATOM 935 C C . SER A 1 116 ? -2.264 -5.652 1.804 1.00 94.44 116 SER A C 1
ATOM 937 O O . SER A 1 116 ? -1.976 -6.558 1.019 1.00 94.44 116 SER A O 1
ATOM 939 N N . PHE A 1 117 ? -2.103 -4.363 1.492 1.00 95.31 117 PHE A N 1
ATOM 940 C CA . PHE A 1 117 ? -1.696 -3.894 0.170 1.00 95.31 117 PHE A CA 1
ATOM 941 C C . PHE A 1 117 ? -0.695 -2.743 0.252 1.00 95.31 117 PHE A C 1
ATOM 943 O O . PHE A 1 117 ? -0.841 -1.837 1.072 1.00 95.31 117 PHE A O 1
ATOM 950 N N . CYS A 1 118 ? 0.265 -2.743 -0.672 1.00 95.56 118 CYS A N 1
ATOM 951 C CA . CYS A 1 118 ? 1.103 -1.598 -1.002 1.00 95.56 118 CYS A CA 1
ATOM 952 C C . CYS A 1 118 ? 0.769 -1.133 -2.422 1.00 95.56 118 CYS A C 1
ATOM 954 O O . CYS A 1 118 ? 0.991 -1.854 -3.397 1.00 95.56 118 CYS A O 1
ATOM 956 N N . LEU A 1 119 ? 0.204 0.067 -2.528 1.00 94.50 119 LEU A N 1
ATOM 957 C CA . LEU A 1 119 ? -0.182 0.701 -3.777 1.00 94.50 119 LEU A CA 1
ATOM 958 C C . LEU A 1 119 ? 0.968 1.589 -4.259 1.00 94.50 119 LEU A C 1
ATOM 960 O O . LEU A 1 119 ? 1.410 2.505 -3.559 1.00 94.50 119 LEU A O 1
ATOM 964 N N . ILE A 1 120 ? 1.427 1.333 -5.479 1.00 91.56 120 ILE A N 1
ATOM 965 C CA . ILE A 1 120 ? 2.506 2.072 -6.134 1.00 91.56 120 ILE A CA 1
ATOM 966 C C . ILE A 1 120 ? 1.907 2.866 -7.288 1.00 91.56 120 ILE A C 1
ATOM 968 O O . ILE A 1 120 ? 1.312 2.293 -8.198 1.00 91.56 120 ILE A O 1
ATOM 972 N N . ASP A 1 121 ? 2.050 4.187 -7.253 1.00 89.94 121 ASP A N 1
ATOM 973 C CA . ASP A 1 121 ? 1.548 5.062 -8.310 1.00 89.94 121 ASP A CA 1
ATOM 974 C C . ASP A 1 121 ? 2.487 5.134 -9.527 1.00 89.94 121 ASP A C 1
ATOM 976 O O . ASP A 1 121 ? 3.652 4.738 -9.461 1.00 89.94 121 ASP A O 1
ATOM 980 N N . LYS A 1 122 ? 1.985 5.689 -10.638 1.00 86.88 122 LYS A N 1
ATOM 981 C CA . LYS A 1 122 ? 2.698 5.795 -11.923 1.00 86.88 122 LYS A CA 1
ATOM 982 C C . LYS A 1 122 ? 4.082 6.448 -11.863 1.00 86.88 122 LYS A C 1
ATOM 984 O O . LYS A 1 122 ? 4.945 6.081 -12.657 1.00 86.88 122 LYS A O 1
ATOM 989 N N . ARG A 1 123 ? 4.328 7.365 -10.919 1.00 86.44 123 ARG A N 1
ATOM 990 C CA . ARG A 1 123 ? 5.647 7.980 -10.661 1.00 86.44 123 ARG A CA 1
ATOM 991 C C . ARG A 1 123 ? 6.695 6.942 -10.255 1.00 86.44 123 ARG A C 1
ATOM 993 O O . ARG A 1 123 ? 7.880 7.152 -10.469 1.00 86.44 123 ARG A O 1
ATOM 1000 N N . ASN A 1 124 ? 6.250 5.817 -9.702 1.00 87.19 124 ASN A N 1
ATOM 1001 C CA . ASN A 1 124 ? 7.073 4.777 -9.100 1.00 87.19 124 ASN A CA 1
ATOM 1002 C C . ASN A 1 124 ? 6.954 3.418 -9.818 1.00 87.19 124 ASN A C 1
ATOM 1004 O O . ASN A 1 124 ? 7.432 2.411 -9.301 1.00 87.19 124 ASN A O 1
ATOM 1008 N N . PHE A 1 125 ? 6.338 3.343 -11.006 1.00 84.75 125 PHE A N 1
ATOM 1009 C CA . PHE A 1 125 ? 6.126 2.064 -11.707 1.00 84.75 125 PHE A CA 1
ATOM 1010 C C . PHE A 1 125 ? 7.415 1.310 -12.047 1.00 84.75 125 PHE A C 1
ATOM 1012 O O . PHE A 1 125 ? 7.407 0.081 -12.056 1.00 84.75 125 PHE A O 1
ATOM 1019 N N . SER A 1 126 ? 8.534 2.009 -12.254 1.00 79.25 126 SER A N 1
ATOM 1020 C CA . SER A 1 126 ? 9.850 1.377 -12.431 1.00 79.25 126 SER A CA 1
ATOM 1021 C C . SER A 1 126 ? 10.278 0.533 -11.223 1.00 79.25 126 SER A C 1
ATOM 1023 O O . SER A 1 126 ? 11.117 -0.355 -11.359 1.00 79.25 126 SER A O 1
ATOM 1025 N N . LEU A 1 127 ? 9.688 0.777 -10.048 1.00 82.94 127 LEU A N 1
ATOM 1026 C CA . LEU A 1 127 ? 9.988 0.082 -8.801 1.00 82.94 127 LEU A CA 1
ATOM 1027 C C . LEU A 1 127 ? 9.078 -1.125 -8.531 1.00 82.94 127 LEU A C 1
ATOM 1029 O O . LEU A 1 127 ? 9.390 -1.917 -7.644 1.00 82.94 127 LEU A O 1
ATOM 1033 N N . LEU A 1 128 ? 7.991 -1.307 -9.292 1.00 83.62 128 LEU A N 1
ATOM 1034 C CA . LEU A 1 128 ? 7.053 -2.428 -9.127 1.00 83.62 128 LEU A CA 1
ATOM 1035 C C . LEU A 1 128 ? 7.751 -3.807 -9.126 1.00 83.62 128 LEU A C 1
ATOM 1037 O O . LEU A 1 128 ? 7.489 -4.590 -8.210 1.00 83.62 128 LEU A O 1
ATOM 1041 N N . PRO A 1 129 ? 8.681 -4.122 -10.057 1.00 77.88 129 PRO A N 1
ATOM 1042 C CA . PRO A 1 129 ? 9.359 -5.420 -10.052 1.00 77.88 129 PRO A CA 1
ATOM 1043 C C . PRO A 1 129 ? 10.262 -5.613 -8.831 1.00 77.88 129 PRO A C 1
ATOM 1045 O O . PRO A 1 129 ? 10.371 -6.721 -8.310 1.00 77.88 129 PRO A O 1
ATOM 1048 N N . PHE A 1 130 ? 10.897 -4.541 -8.351 1.00 79.56 130 PHE A N 1
ATOM 1049 C CA . PHE A 1 130 ? 11.750 -4.583 -7.163 1.00 79.56 130 PHE A CA 1
ATOM 1050 C C . PH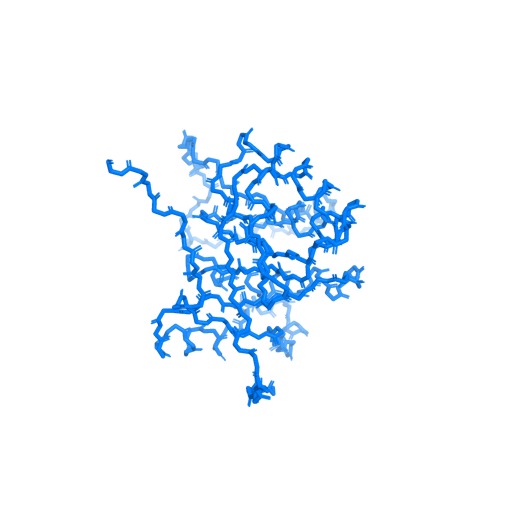E A 1 130 ? 10.919 -4.788 -5.896 1.00 79.56 130 PHE A C 1
ATOM 1052 O O . PHE A 1 130 ? 11.272 -5.621 -5.064 1.00 79.56 130 PHE A O 1
ATOM 1059 N N . ALA A 1 131 ? 9.783 -4.095 -5.782 1.00 86.88 131 ALA A N 1
ATOM 1060 C CA . ALA A 1 131 ? 8.821 -4.288 -4.704 1.00 86.88 131 ALA A CA 1
ATOM 1061 C C . ALA A 1 131 ? 8.311 -5.735 -4.658 1.00 86.88 131 ALA A C 1
ATOM 1063 O O . ALA A 1 131 ? 8.358 -6.369 -3.607 1.00 86.88 131 ALA A O 1
ATOM 1064 N N . GLN A 1 132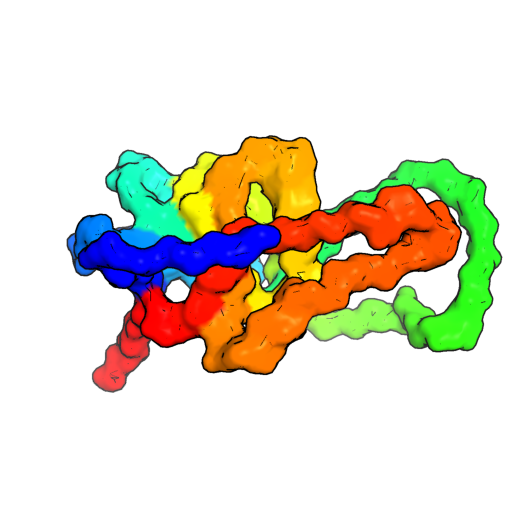 ? 7.901 -6.289 -5.802 1.00 86.12 132 GLN A N 1
ATOM 1065 C CA . GLN A 1 132 ? 7.429 -7.671 -5.866 1.00 86.12 132 GLN A CA 1
ATOM 1066 C C . GLN A 1 132 ? 8.559 -8.676 -5.595 1.00 86.12 132 GLN A C 1
ATOM 1068 O O . GLN A 1 132 ? 8.349 -9.663 -4.894 1.00 86.12 132 GLN A O 1
ATOM 1073 N N . SER A 1 133 ? 9.774 -8.419 -6.093 1.00 81.12 133 SER A N 1
ATOM 1074 C CA . SER A 1 133 ? 10.953 -9.234 -5.768 1.00 81.12 133 SER A CA 1
ATOM 1075 C C . SER A 1 133 ? 11.202 -9.273 -4.266 1.00 81.12 133 SER A C 1
ATOM 1077 O O . SER A 1 133 ? 11.473 -10.337 -3.725 1.00 81.12 133 SER A O 1
ATOM 1079 N N . LEU A 1 134 ? 11.087 -8.126 -3.592 1.00 84.75 134 LEU A N 1
ATOM 1080 C CA . LEU A 1 134 ? 11.269 -8.005 -2.150 1.00 84.75 134 LEU A CA 1
ATOM 1081 C C . LEU A 1 134 ? 10.216 -8.818 -1.386 1.00 84.75 134 LEU A C 1
ATOM 1083 O O . LEU A 1 134 ? 10.573 -9.599 -0.506 1.00 84.75 134 LEU A O 1
ATOM 1087 N N . VAL A 1 135 ? 8.940 -8.668 -1.758 1.00 88.81 135 VAL A N 1
ATOM 1088 C CA . VAL A 1 135 ? 7.823 -9.431 -1.182 1.00 88.81 135 VAL A CA 1
ATOM 1089 C C . VAL A 1 135 ? 8.043 -10.930 -1.347 1.00 88.81 135 VAL A C 1
ATOM 1091 O O . VAL A 1 135 ? 7.977 -11.666 -0.368 1.00 88.81 135 VAL A O 1
ATOM 1094 N N . ASN A 1 136 ? 8.388 -11.378 -2.554 1.00 84.94 136 ASN A N 1
ATOM 1095 C CA . ASN A 1 136 ? 8.612 -12.792 -2.841 1.00 84.94 136 ASN A CA 1
ATOM 1096 C C . ASN A 1 136 ? 9.862 -13.339 -2.135 1.00 84.94 136 ASN A C 1
ATOM 1098 O O . ASN A 1 136 ? 9.850 -14.467 -1.655 1.00 84.94 136 ASN A O 1
ATOM 1102 N N . HIS A 1 137 ? 10.939 -12.552 -2.062 1.00 84.19 137 HIS A N 1
ATOM 1103 C CA . HIS A 1 137 ? 12.198 -12.962 -1.438 1.00 84.19 137 HIS A CA 1
ATOM 1104 C C . HIS A 1 137 ? 12.053 -13.159 0.073 1.00 84.19 137 HIS A C 1
ATOM 1106 O O . HIS A 1 137 ? 12.554 -14.141 0.616 1.00 84.19 137 HIS A O 1
ATOM 1112 N N . TYR A 1 138 ? 11.354 -12.241 0.744 1.00 85.69 138 TYR A N 1
ATOM 1113 C CA . TYR A 1 138 ? 11.131 -12.300 2.189 1.00 85.69 138 TYR A CA 1
ATOM 1114 C C . TYR A 1 138 ? 9.819 -12.991 2.583 1.00 85.69 138 TYR A C 1
ATOM 1116 O O . TYR A 1 138 ? 9.511 -13.045 3.772 1.00 85.69 138 TYR A O 1
ATOM 1124 N N . LEU A 1 139 ? 9.066 -13.526 1.612 1.00 90.50 139 LEU A N 1
ATOM 1125 C CA . LEU A 1 139 ? 7.761 -14.168 1.814 1.00 90.50 139 LEU A CA 1
ATOM 1126 C C . LEU A 1 139 ? 6.804 -13.282 2.630 1.00 90.50 139 LEU A C 1
ATOM 1128 O O . LEU A 1 139 ? 6.165 -13.734 3.580 1.00 90.50 139 LEU A O 1
ATOM 1132 N N . LEU A 1 140 ? 6.761 -11.993 2.290 1.00 93.00 140 LEU A N 1
ATOM 1133 C CA . LEU A 1 140 ? 5.975 -11.005 3.021 1.00 93.00 140 LEU A CA 1
ATOM 1134 C C . LEU A 1 140 ? 4.484 -11.183 2.731 1.00 93.00 140 LEU A C 1
ATOM 1136 O O . LEU A 1 140 ? 4.085 -11.328 1.578 1.00 93.00 140 LEU A O 1
ATOM 1140 N N . ASP A 1 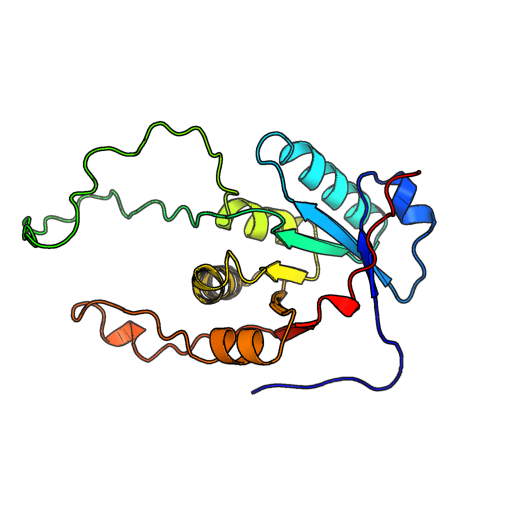141 ? 3.658 -11.090 3.771 1.00 93.12 141 ASP A N 1
ATOM 1141 C CA . ASP A 1 141 ? 2.196 -11.125 3.654 1.00 93.12 141 ASP A CA 1
ATOM 1142 C C . ASP A 1 141 ? 1.634 -9.730 3.324 1.00 93.12 141 ASP A C 1
ATOM 1144 O O . ASP A 1 141 ? 0.936 -9.100 4.113 1.00 93.12 141 ASP A O 1
ATOM 1148 N N . ILE A 1 142 ? 2.040 -9.195 2.170 1.00 94.44 142 ILE A N 1
ATOM 1149 C CA . ILE A 1 142 ? 1.544 -7.940 1.596 1.00 94.44 142 ILE A CA 1
ATOM 1150 C C . ILE A 1 142 ? 1.505 -8.081 0.076 1.00 94.44 142 ILE A C 1
ATOM 1152 O O . ILE A 1 142 ? 2.420 -8.646 -0.518 1.00 94.44 142 ILE A O 1
ATOM 1156 N N . LYS A 1 143 ? 0.469 -7.545 -0.571 1.00 93.75 143 LYS A N 1
ATOM 1157 C CA . LYS A 1 143 ? 0.352 -7.571 -2.038 1.00 93.75 143 LYS A CA 1
ATOM 1158 C C . LYS A 1 143 ? 0.759 -6.240 -2.660 1.00 93.75 143 LYS A C 1
ATOM 1160 O O . LYS A 1 143 ? 0.398 -5.181 -2.143 1.00 93.75 143 LYS A O 1
ATOM 1165 N N . ILE A 1 144 ? 1.463 -6.282 -3.788 1.00 92.19 144 ILE A N 1
ATOM 1166 C CA . ILE A 1 144 ? 1.888 -5.089 -4.531 1.00 92.19 144 ILE A CA 1
ATOM 1167 C C . ILE A 1 144 ? 0.892 -4.781 -5.648 1.00 92.19 144 ILE A C 1
ATOM 1169 O O . ILE A 1 144 ? 0.733 -5.551 -6.596 1.00 92.19 144 ILE A O 1
ATOM 1173 N N . LEU A 1 145 ? 0.242 -3.621 -5.564 1.00 92.00 145 LEU A N 1
ATOM 1174 C CA . LEU A 1 145 ? -0.758 -3.183 -6.535 1.00 92.00 145 LEU A CA 1
ATOM 1175 C C . LEU A 1 145 ? -0.290 -1.926 -7.272 1.00 92.00 145 LEU A C 1
ATOM 1177 O O . LEU A 1 145 ? 0.177 -0.969 -6.656 1.00 92.00 145 LEU A O 1
ATOM 1181 N N . ALA A 1 146 ? -0.459 -1.891 -8.593 1.00 89.88 146 ALA A N 1
ATOM 1182 C CA . ALA A 1 146 ? -0.247 -0.668 -9.364 1.00 89.88 146 ALA A CA 1
ATOM 1183 C C . ALA A 1 146 ? -1.495 0.223 -9.315 1.00 89.88 146 ALA A C 1
ATOM 1185 O O . ALA A 1 146 ? -2.588 -0.218 -9.670 1.00 89.88 146 ALA A O 1
ATOM 1186 N N . LEU A 1 147 ? -1.332 1.484 -8.915 1.00 90.75 147 LEU A N 1
ATOM 1187 C CA . LEU A 1 147 ? -2.389 2.489 -8.972 1.00 90.75 147 LEU A CA 1
ATOM 1188 C C . LEU A 1 147 ? -2.413 3.139 -10.362 1.00 90.75 147 LEU A C 1
ATOM 1190 O O . LEU A 1 147 ? -1.475 3.845 -10.737 1.00 90.75 147 LEU A O 1
ATOM 1194 N N . VAL A 1 148 ? -3.495 2.923 -11.108 1.00 89.12 148 VAL A N 1
ATOM 1195 C CA . VAL A 1 148 ? -3.670 3.414 -12.483 1.00 89.12 148 VAL A CA 1
ATOM 1196 C C . VAL A 1 148 ? -4.767 4.471 -12.568 1.00 89.12 148 VAL A C 1
ATOM 1198 O O . VAL A 1 148 ? -5.785 4.402 -11.880 1.00 89.12 148 VAL A O 1
ATOM 1201 N N . GLU A 1 149 ? -4.574 5.457 -13.441 1.00 87.31 149 GLU A N 1
ATOM 1202 C CA . GLU A 1 149 ? -5.572 6.498 -13.729 1.00 87.31 149 GLU A CA 1
ATOM 1203 C C . GLU A 1 149 ? -6.231 6.283 -15.094 1.00 87.31 149 GLU A C 1
ATOM 1205 O O . GLU A 1 149 ? -7.281 6.849 -15.387 1.00 87.31 149 GLU A O 1
ATOM 1210 N N . SER A 1 150 ? -5.602 5.479 -15.950 1.00 82.25 150 SER A N 1
ATOM 1211 C CA . SER A 1 150 ? -6.026 5.267 -17.323 1.00 82.25 150 SER A CA 1
ATOM 1212 C C . SER A 1 150 ? -5.565 3.916 -17.866 1.00 82.25 150 SER A C 1
ATOM 1214 O O . SER A 1 150 ? -4.609 3.309 -17.384 1.00 82.25 150 SER A O 1
ATOM 1216 N N . TYR A 1 151 ? -6.179 3.486 -18.967 1.00 77.69 151 TYR A N 1
ATOM 1217 C CA . TYR A 1 151 ? -5.738 2.304 -19.712 1.00 77.69 151 TYR A CA 1
ATOM 1218 C C . TYR A 1 151 ? -4.281 2.406 -20.211 1.00 77.69 151 TYR A C 1
ATOM 1220 O O . TYR A 1 151 ? -3.595 1.394 -20.337 1.00 77.69 151 TYR A O 1
ATOM 1228 N N . LYS A 1 152 ? -3.772 3.623 -20.451 1.00 80.06 152 LYS A N 1
ATOM 1229 C CA . LYS A 1 152 ? -2.363 3.837 -20.823 1.00 80.06 152 LYS A CA 1
ATOM 1230 C C . LYS A 1 152 ? -1.415 3.455 -19.687 1.00 80.06 152 LYS A C 1
ATOM 1232 O O . LYS A 1 152 ? -0.360 2.885 -19.942 1.00 80.06 152 LYS A O 1
ATOM 1237 N N . ASP A 1 153 ? -1.807 3.708 -18.441 1.00 78.75 153 ASP A N 1
ATOM 1238 C CA . ASP A 1 153 ? -1.008 3.325 -17.276 1.00 78.75 153 ASP A CA 1
ATOM 1239 C C . ASP A 1 153 ? -0.945 1.798 -17.136 1.00 78.75 153 ASP A C 1
ATOM 1241 O O . ASP A 1 153 ? 0.121 1.258 -16.863 1.00 78.75 153 ASP A O 1
ATOM 1245 N N . ILE A 1 154 ? -2.043 1.091 -17.438 1.00 77.50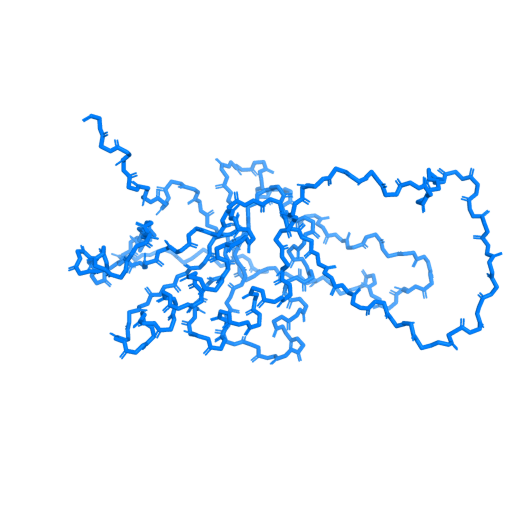 154 ILE A N 1
ATOM 1246 C CA . ILE A 1 154 ? -2.082 -0.383 -17.467 1.00 77.50 154 ILE A CA 1
ATOM 1247 C C . ILE A 1 154 ? -1.084 -0.940 -18.491 1.00 77.50 154 ILE A C 1
ATOM 1249 O O . ILE A 1 154 ? -0.366 -1.898 -18.201 1.00 77.50 154 ILE A O 1
ATOM 1253 N N . GLN A 1 155 ? -1.003 -0.335 -19.682 1.00 73.12 155 GLN A N 1
ATOM 1254 C CA . GLN A 1 155 ? 0.000 -0.722 -20.678 1.00 73.12 155 GLN A CA 1
ATOM 1255 C C . GLN A 1 155 ? 1.418 -0.518 -20.135 1.00 73.12 155 GLN A C 1
ATOM 1257 O O . GLN A 1 155 ? 2.253 -1.408 -20.267 1.00 73.12 155 GLN A O 1
ATOM 1262 N N . ASN A 1 156 ? 1.672 0.592 -19.441 1.00 69.06 156 ASN A N 1
ATOM 1263 C CA . ASN A 1 156 ? 2.971 0.853 -18.822 1.00 69.06 156 ASN A CA 1
ATOM 1264 C C . ASN A 1 156 ? 3.320 -0.157 -17.711 1.00 69.06 156 ASN A C 1
ATOM 1266 O O . ASN A 1 156 ? 4.499 -0.446 -17.519 1.00 69.06 156 ASN A O 1
ATOM 1270 N N . CYS A 1 157 ? 2.329 -0.746 -17.028 1.00 65.44 157 CYS A N 1
ATOM 1271 C CA . CYS A 1 157 ? 2.547 -1.840 -16.073 1.00 65.44 157 CYS A CA 1
ATOM 1272 C C . CYS A 1 157 ? 2.925 -3.168 -16.757 1.00 65.44 157 CYS A C 1
ATOM 1274 O O . CYS A 1 157 ? 3.687 -3.953 -16.201 1.00 65.44 157 CYS A O 1
ATOM 1276 N N . GLY A 1 158 ? 2.384 -3.441 -17.951 1.00 54.88 158 GLY A N 1
ATOM 1277 C CA . GLY A 1 158 ? 2.492 -4.739 -18.630 1.00 54.88 158 GLY A CA 1
ATOM 1278 C C . GLY A 1 158 ? 3.810 -5.010 -19.364 1.00 54.88 158 GLY A C 1
ATOM 1279 O O . GLY A 1 158 ? 4.047 -6.149 -19.767 1.00 54.88 158 GLY A O 1
ATOM 1280 N N . PHE A 1 159 ? 4.668 -4.001 -19.548 1.00 50.50 159 PHE A N 1
ATOM 1281 C CA . PHE A 1 159 ? 5.856 -4.105 -20.412 1.00 50.50 159 PHE A CA 1
ATOM 1282 C C . PHE A 1 159 ? 7.208 -3.950 -19.709 1.00 50.50 159 PHE A C 1
ATOM 1284 O O . PHE A 1 159 ? 8.236 -3.911 -20.387 1.00 50.50 159 PHE A O 1
ATOM 1291 N N . TRP A 1 160 ? 7.263 -3.923 -18.376 1.00 51.16 160 TRP A N 1
ATOM 1292 C CA . TRP A 1 160 ? 8.551 -3.806 -17.693 1.00 51.16 160 TRP A CA 1
ATOM 1293 C C . TRP A 1 160 ? 9.277 -5.147 -17.592 1.00 51.16 160 TRP A C 1
ATOM 1295 O O . TRP A 1 160 ? 9.168 -5.887 -16.618 1.00 51.16 160 TRP A O 1
ATOM 1305 N N . ARG A 1 161 ? 10.070 -5.438 -18.627 1.00 49.84 161 ARG A N 1
ATOM 1306 C CA . ARG A 1 161 ? 11.251 -6.290 -18.484 1.00 49.84 161 ARG A CA 1
ATOM 1307 C C . ARG A 1 161 ? 12.345 -5.430 -17.859 1.00 49.84 161 ARG A C 1
ATOM 1309 O O . ARG A 1 161 ? 12.606 -4.352 -18.397 1.00 49.84 161 ARG A O 1
ATOM 1316 N N . PRO A 1 162 ? 12.985 -5.851 -16.758 1.00 47.62 162 PRO A N 1
ATOM 1317 C CA . PRO A 1 162 ? 14.168 -5.146 -16.299 1.00 47.62 162 PRO A CA 1
ATOM 1318 C C . PRO A 1 162 ? 15.171 -5.109 -17.462 1.00 47.62 162 PRO A C 1
ATOM 1320 O O . PRO A 1 162 ? 15.451 -6.138 -18.081 1.00 47.62 162 PRO A O 1
ATOM 1323 N N . ILE A 1 163 ? 15.666 -3.917 -17.812 1.00 45.25 163 ILE A N 1
ATOM 1324 C CA . ILE A 1 163 ? 16.795 -3.775 -18.738 1.00 45.25 163 ILE A CA 1
ATOM 1325 C C . ILE A 1 163 ? 18.017 -4.231 -17.947 1.00 45.25 163 ILE A C 1
ATOM 1327 O O . ILE A 1 163 ? 18.705 -3.440 -17.306 1.00 45.25 163 ILE A O 1
ATOM 1331 N N . VAL A 1 164 ? 18.210 -5.543 -17.893 1.00 45.00 164 VAL A N 1
ATOM 1332 C CA . VAL A 1 164 ? 19.358 -6.152 -17.242 1.00 45.00 164 VAL A CA 1
ATOM 1333 C C . VAL A 1 164 ? 20.482 -6.183 -18.268 1.00 45.00 164 VAL A C 1
ATOM 1335 O O . VAL A 1 164 ? 20.294 -6.698 -19.371 1.00 45.00 164 VAL A O 1
ATOM 1338 N N . SER A 1 165 ? 21.632 -5.603 -17.919 1.00 46.59 165 SER A N 1
ATOM 1339 C CA . SER A 1 165 ? 22.844 -5.661 -18.739 1.00 46.59 165 SER A CA 1
ATOM 1340 C C . SER A 1 165 ? 23.173 -7.107 -19.129 1.00 46.59 165 SER A C 1
ATOM 1342 O O . SER A 1 165 ? 22.844 -8.046 -18.401 1.00 46.59 165 SER A O 1
ATOM 1344 N N . ASP A 1 166 ? 23.860 -7.290 -20.260 1.00 46.03 166 ASP A N 1
ATOM 1345 C CA . ASP A 1 166 ? 24.198 -8.602 -20.844 1.00 46.03 166 ASP A CA 1
ATOM 1346 C C . ASP A 1 166 ? 24.960 -9.560 -19.902 1.00 46.03 166 ASP A C 1
ATOM 1348 O O . ASP A 1 166 ? 25.146 -10.729 -20.226 1.00 46.03 166 ASP A O 1
ATOM 1352 N N . PHE A 1 167 ? 25.383 -9.088 -18.728 1.00 45.56 167 PHE A N 1
ATOM 1353 C CA . PHE A 1 167 ? 26.061 -9.862 -17.690 1.00 45.56 167 PHE A CA 1
ATOM 1354 C C . PHE A 1 167 ? 25.126 -10.655 -16.765 1.00 45.56 167 PHE A C 1
ATOM 1356 O O . PHE A 1 167 ? 25.593 -11.568 -16.093 1.00 45.56 167 PHE A O 1
ATOM 1363 N N . CYS A 1 168 ? 23.827 -10.349 -16.735 1.00 46.31 168 CYS A N 1
ATOM 1364 C CA . CYS A 1 168 ? 22.846 -11.035 -15.886 1.00 46.31 168 CYS A CA 1
ATOM 1365 C C . CYS A 1 168 ? 21.688 -11.593 -16.736 1.00 46.31 168 CYS A C 1
ATOM 1367 O O . CYS A 1 168 ? 20.516 -11.288 -16.511 1.00 46.31 168 CYS A O 1
ATOM 1369 N N . GLN A 1 169 ? 22.030 -12.414 -17.736 1.00 45.19 169 GLN A N 1
ATOM 1370 C CA . GLN A 1 169 ? 21.069 -13.065 -18.641 1.00 45.19 169 GLN A CA 1
ATOM 1371 C C . GLN A 1 169 ? 20.048 -13.941 -17.898 1.00 45.19 169 GLN A C 1
ATOM 1373 O O . GLN A 1 169 ? 18.883 -13.984 -18.285 1.00 45.19 169 GLN A O 1
ATOM 1378 N N . ASP A 1 170 ? 20.429 -14.532 -16.765 1.00 47.03 170 ASP A N 1
ATOM 1379 C CA . ASP A 1 170 ? 19.536 -15.374 -15.958 1.00 47.03 170 ASP A CA 1
ATOM 1380 C C . ASP A 1 170 ? 18.339 -14.599 -15.367 1.00 47.03 170 ASP A C 1
ATOM 1382 O O . ASP A 1 170 ? 17.286 -15.177 -15.100 1.00 47.03 170 ASP A O 1
ATOM 1386 N N . LEU A 1 171 ? 18.455 -13.271 -15.220 1.00 47.50 171 LEU A N 1
ATOM 1387 C CA . LEU A 1 171 ? 17.371 -12.396 -14.756 1.00 47.50 171 LEU A CA 1
ATOM 1388 C C . LEU A 1 171 ? 16.484 -11.877 -15.901 1.00 47.50 171 LEU A C 1
ATOM 1390 O O . LEU A 1 171 ? 15.389 -11.380 -15.641 1.00 47.50 171 LEU A O 1
ATOM 1394 N N . GLN A 1 172 ? 16.902 -12.022 -17.166 1.00 45.12 172 GLN A N 1
ATOM 1395 C CA . GLN A 1 172 ? 16.125 -11.577 -18.336 1.00 45.12 172 GLN A CA 1
ATOM 1396 C C . GLN A 1 172 ? 14.843 -12.404 -18.545 1.00 45.12 172 GLN A C 1
ATOM 1398 O O . GLN A 1 172 ? 13.911 -11.951 -19.215 1.00 45.12 172 GLN A O 1
ATOM 1403 N N . HIS A 1 173 ? 14.776 -13.601 -17.954 1.00 46.22 173 HIS A N 1
ATOM 1404 C CA . HIS A 1 173 ? 13.626 -14.503 -18.033 1.00 46.22 173 HIS A CA 1
ATOM 1405 C C . HIS A 1 173 ? 12.662 -14.394 -16.847 1.00 46.22 173 HIS A C 1
ATOM 1407 O O . HIS A 1 173 ? 11.576 -14.976 -16.894 1.00 46.22 173 HIS A O 1
ATOM 1413 N N . VAL A 1 174 ? 13.011 -13.641 -15.800 1.00 51.56 174 VAL A N 1
ATOM 1414 C CA . VAL A 1 174 ? 12.152 -13.503 -14.622 1.00 51.56 174 VAL A CA 1
ATOM 1415 C C . VAL A 1 174 ? 11.131 -12.400 -14.891 1.00 51.56 174 VAL A C 1
ATOM 1417 O O . VAL A 1 174 ? 11.299 -11.240 -14.521 1.00 51.56 174 VAL A O 1
ATOM 1420 N N . VAL A 1 175 ? 10.050 -12.763 -15.583 1.00 53.56 175 VAL A N 1
ATOM 1421 C CA . VAL A 1 175 ? 8.858 -11.915 -15.668 1.00 53.56 175 VAL A CA 1
ATOM 1422 C C . VAL A 1 175 ? 8.199 -11.923 -14.294 1.00 53.56 175 VAL A C 1
ATOM 1424 O O . VAL A 1 175 ? 7.443 -12.833 -13.957 1.00 53.56 175 VAL A O 1
ATOM 1427 N N . ILE A 1 176 ? 8.506 -10.915 -13.487 1.00 59.03 176 ILE A N 1
ATOM 1428 C CA . ILE A 1 176 ? 7.838 -10.709 -12.207 1.00 59.03 176 ILE A CA 1
ATOM 1429 C C . ILE A 1 176 ? 6.545 -9.952 -12.492 1.00 59.03 176 ILE A C 1
ATOM 1431 O O . ILE A 1 176 ? 6.550 -8.746 -12.731 1.00 59.03 176 ILE A O 1
ATOM 1435 N N . GLY A 1 177 ? 5.436 -10.690 -12.535 1.00 64.50 177 GLY A N 1
ATOM 1436 C CA . GLY A 1 177 ? 4.109 -10.084 -12.536 1.00 64.50 177 GLY A CA 1
ATOM 1437 C C . GLY A 1 177 ? 3.843 -9.393 -11.200 1.00 64.50 177 GLY A C 1
ATOM 1438 O O . GLY A 1 177 ? 4.297 -9.870 -10.166 1.00 64.50 177 GLY A O 1
ATOM 1439 N N . ILE A 1 178 ? 3.115 -8.282 -11.234 1.00 74.44 178 ILE A N 1
ATOM 1440 C CA . ILE A 1 178 ? 2.595 -7.614 -10.034 1.00 74.44 178 ILE A CA 1
ATOM 1441 C C . ILE A 1 178 ? 1.302 -8.299 -9.576 1.00 74.44 178 ILE A C 1
ATOM 1443 O O . ILE A 1 178 ? 0.578 -8.848 -10.413 1.00 74.44 178 ILE A O 1
ATOM 1447 N N . ASP A 1 179 ? 0.990 -8.247 -8.280 1.00 83.44 179 ASP A N 1
ATOM 1448 C CA . ASP A 1 179 ? -0.189 -8.927 -7.719 1.00 83.44 179 ASP A CA 1
ATOM 1449 C C . ASP A 1 179 ? -1.518 -8.407 -8.288 1.00 83.44 179 ASP A C 1
ATOM 1451 O O . ASP A 1 179 ? -2.496 -9.153 -8.380 1.00 83.44 179 ASP A O 1
ATOM 1455 N N . GLY A 1 180 ? -1.574 -7.136 -8.697 1.00 84.88 180 GLY A N 1
ATOM 1456 C CA . GLY A 1 180 ? -2.776 -6.578 -9.302 1.00 84.88 180 GLY A CA 1
ATOM 1457 C C . GLY A 1 180 ? -2.707 -5.092 -9.629 1.00 84.88 180 GLY A C 1
ATOM 1458 O O . GLY A 1 180 ? -1.662 -4.445 -9.553 1.00 84.88 180 GLY A O 1
ATOM 1459 N N . ILE A 1 181 ? -3.862 -4.558 -10.019 1.00 86.81 181 ILE A N 1
ATOM 1460 C CA . ILE A 1 181 ? -4.057 -3.169 -10.436 1.00 86.81 181 ILE A CA 1
ATOM 1461 C C . ILE A 1 181 ? -5.256 -2.598 -9.673 1.00 86.81 181 ILE A C 1
ATOM 1463 O O . ILE A 1 181 ? -6.264 -3.283 -9.506 1.00 86.81 181 ILE A O 1
ATOM 1467 N N . VAL A 1 182 ? -5.148 -1.344 -9.238 1.00 87.31 182 VAL A N 1
ATOM 1468 C CA . VAL A 1 182 ? -6.219 -0.571 -8.598 1.00 87.31 182 VAL A CA 1
ATOM 1469 C C . VAL A 1 182 ? -6.465 0.690 -9.410 1.00 87.31 182 VAL A C 1
ATOM 1471 O O . VAL A 1 182 ? -5.533 1.429 -9.722 1.00 87.31 182 VAL A O 1
ATOM 1474 N N . GLU A 1 183 ? -7.724 0.958 -9.738 1.00 87.62 183 GLU A N 1
ATOM 1475 C CA . GLU A 1 183 ? -8.116 2.215 -10.371 1.00 87.62 183 GLU A CA 1
ATOM 1476 C C . GLU A 1 183 ? -8.190 3.344 -9.335 1.00 87.62 183 GLU A C 1
ATOM 1478 O O . GLU A 1 183 ? -8.741 3.183 -8.244 1.00 87.62 183 GLU A O 1
ATOM 1483 N N . LYS A 1 184 ? -7.664 4.524 -9.679 1.00 86.44 184 LYS A N 1
ATOM 1484 C CA . LYS A 1 184 ? -7.624 5.678 -8.765 1.00 86.44 184 LYS A CA 1
ATOM 1485 C C . LYS A 1 184 ? -9.002 6.172 -8.316 1.00 86.44 184 LYS A C 1
ATOM 1487 O O . LYS A 1 184 ? -9.115 6.748 -7.239 1.00 86.44 184 LYS A O 1
ATOM 1492 N N . ASN A 1 185 ? -10.050 5.921 -9.097 1.00 84.31 185 ASN A N 1
ATOM 1493 C CA . ASN A 1 185 ? -11.439 6.238 -8.740 1.00 84.31 185 ASN A CA 1
ATOM 1494 C C . ASN A 1 185 ? -11.947 5.477 -7.492 1.00 84.31 185 ASN A C 1
ATOM 1496 O O . ASN A 1 185 ? -12.945 5.891 -6.905 1.00 84.31 185 ASN A O 1
ATOM 1500 N N . LEU A 1 186 ? -11.268 4.403 -7.069 1.00 84.88 186 LEU A N 1
ATOM 1501 C CA . LEU A 1 186 ? -11.581 3.653 -5.849 1.00 84.88 186 LEU A CA 1
ATOM 1502 C C . LEU A 1 186 ? -10.992 4.296 -4.584 1.00 84.88 186 LEU A C 1
ATOM 1504 O O . LEU A 1 186 ? -11.337 3.882 -3.474 1.00 84.88 186 LEU A O 1
ATOM 1508 N N . LEU A 1 187 ? -10.117 5.297 -4.739 1.00 84.94 187 LEU A N 1
ATOM 1509 C CA . LEU A 1 187 ? -9.540 6.054 -3.632 1.00 84.94 187 LEU A CA 1
ATOM 1510 C C . LEU A 1 187 ? -10.462 7.225 -3.267 1.00 84.94 187 LEU A C 1
ATOM 1512 O O . LEU A 1 187 ? -10.728 8.111 -4.081 1.00 84.94 187 LEU A O 1
ATOM 1516 N N . LYS A 1 188 ? -10.936 7.245 -2.022 1.00 83.31 188 LYS A N 1
ATOM 1517 C CA . LYS A 1 188 ? -11.715 8.331 -1.427 1.00 83.31 188 LYS A CA 1
ATOM 1518 C C . LYS A 1 188 ? -10.802 9.146 -0.519 1.00 83.31 188 LYS A C 1
ATOM 1520 O O . LYS A 1 188 ? -10.455 8.718 0.581 1.00 83.31 188 LYS A O 1
ATOM 1525 N N . TYR A 1 189 ? -10.423 10.322 -0.999 1.00 77.69 189 TYR A N 1
ATOM 1526 C CA . TYR A 1 189 ? -9.630 11.281 -0.239 1.00 77.69 189 TYR A CA 1
ATOM 1527 C C . TYR A 1 189 ? -10.525 12.057 0.723 1.00 77.69 189 TYR A C 1
ATOM 1529 O O . TYR A 1 189 ? -11.677 12.373 0.404 1.00 77.69 189 TYR A O 1
ATOM 1537 N N . LYS A 1 190 ? -9.995 12.393 1.898 1.00 65.25 190 LYS A N 1
ATOM 1538 C CA . LYS A 1 190 ? -10.684 13.298 2.816 1.00 65.25 190 LYS A CA 1
ATOM 1539 C C . LYS A 1 190 ? -10.630 14.689 2.181 1.00 65.25 190 LYS A C 1
ATOM 1541 O O . LYS A 1 190 ? -9.544 15.230 1.991 1.00 65.25 190 LYS A O 1
ATOM 1546 N N . ASN A 1 191 ? -11.777 15.250 1.791 1.00 50.03 191 ASN A N 1
ATOM 1547 C CA . ASN A 1 191 ? -11.803 16.623 1.280 1.00 50.03 191 ASN A CA 1
ATOM 1548 C C . ASN A 1 191 ? -11.126 17.530 2.320 1.00 50.03 191 ASN A C 1
ATOM 1550 O O . ASN A 1 191 ? -11.501 17.447 3.496 1.00 50.03 191 ASN A O 1
ATOM 1554 N N . PRO A 1 192 ? -10.158 18.385 1.938 1.00 40.00 192 PRO A N 1
ATOM 1555 C CA . PRO A 1 192 ? -9.731 19.439 2.839 1.00 40.00 192 PRO A CA 1
ATOM 1556 C C . PRO A 1 192 ? -10.984 20.251 3.160 1.00 40.00 192 PRO A C 1
ATOM 1558 O O . PRO A 1 192 ? -11.690 20.672 2.243 1.00 40.00 192 PRO A O 1
ATOM 1561 N N . CYS A 1 193 ? -11.312 20.377 4.447 1.00 36.22 193 CYS A N 1
ATOM 1562 C CA . CYS A 1 193 ? -12.406 21.225 4.895 1.00 36.22 193 CYS A CA 1
ATOM 1563 C C . CYS A 1 193 ? -12.248 22.597 4.225 1.00 36.22 193 CYS A C 1
ATOM 1565 O O . CYS A 1 193 ? -11.254 23.283 4.465 1.00 36.22 193 CYS A O 1
ATOM 1567 N N . SER A 1 194 ? -13.185 22.929 3.337 1.00 32.47 194 SER A N 1
ATOM 1568 C CA . SER A 1 194 ? -13.378 24.268 2.781 1.00 32.47 194 SER A CA 1
ATOM 1569 C C . SER A 1 194 ? -13.794 25.241 3.870 1.00 32.47 194 SER A C 1
ATOM 1571 O O . SER A 1 194 ? -14.672 24.827 4.666 1.00 32.47 194 SER A O 1
#

Solvent-accessible surface area (backbone atoms only — not comparable to full-atom values): 11946 Å² total; per-residue (Å²): 136,88,80,88,86,84,90,89,72,87,60,33,33,38,51,43,93,50,71,77,56,56,81,76,60,52,97,61,43,30,42,22,40,69,49,64,52,63,92,46,46,66,60,52,50,53,43,40,44,52,35,43,78,69,70,49,59,27,29,38,33,50,63,45,59,57,38,75,76,68,79,66,82,87,63,87,73,92,68,82,89,76,80,67,88,82,57,84,67,92,69,73,78,71,89,62,89,71,75,52,33,55,45,59,59,51,52,58,50,38,29,74,35,58,24,54,32,42,34,38,32,73,88,38,53,89,44,48,54,56,54,42,48,50,30,63,74,69,68,46,71,41,40,46,26,41,41,26,89,46,75,67,47,53,54,64,66,74,66,73,66,74,90,60,59,90,89,44,62,84,59,69,73,64,80,64,73,68,78,44,76,42,58,53,87,43,53,44,70,71,74,76,86,124

pLDDT: mean 71.94, std 23.17, range [22.59, 97.31]

Nearest PDB structures (foldseek):
  5c55-assembly1_A  TM=6.219E-01  e=5.419E-02  Corynebacterium glutamicum ATCC 13032
  4kwv-assembly1_F  TM=6.480E-01  e=8.371E-02  Homo sapiens
  5ayy-assembly1_C  TM=5.067E-01  e=5.419E-02  Homo sapiens
  1o4u-assembly1_B  TM=5.158E-01  e=1.073E-01  Thermotoga maritima
  2b7n-assembly1_A  TM=5.806E-01  e=5.071E-01  Helicobacter pylori

Secondary structure (DSSP, 8-state):
------SS---EEEEESSGGGGGG--TTEEEEEEE--GGGHHHHHHHHHHHHHTT--EEEEE-S-EE-------S---------TTS--S----------EEHHHHHHHHHHTT-SEEEEEGGGGGGHHHHHHHHHHHT-S-EEEEEESSHHHHHHHHT------TT-GGGTT-----SEEEEGGGEE------

Radius of gyration: 18.73 Å; Cα contacts (8 Å, |Δi|>4): 273; chains: 1; bounding box: 58×40×40 Å

Foldseek 3Di:
DADDDDDDALAFEEEDDALVVLVPDDPSYADEHEDADPVCVVVSLVSLLVCLVVVGAHEYEDNHAADADDPPPPPDDPDDDPPPPPDPPPPDPPPPPPDHHHLLVVLVSSLVSPHAEYEYELSHLLCQLVSLCSCVVVVGNHFYEYEDADPVSVVVNQDDQPPDPPVPVVSSPPPRHGRYYDYPVSYHYDPDDD

Mean predicted aligned error: 12.04 Å

Organism: NCBI:txid216